Protein AF-A0A086JLK1-F1 (afdb_monomer)

Structure (mmCIF, N/CA/C/O backbone):
data_AF-A0A086JLK1-F1
#
_entry.id   AF-A0A086JLK1-F1
#
loop_
_atom_site.group_PDB
_atom_site.id
_atom_site.type_symbol
_atom_site.label_atom_id
_atom_site.label_alt_id
_atom_site.label_comp_id
_atom_site.label_asym_id
_atom_site.label_entity_id
_atom_site.label_seq_id
_atom_site.pdbx_PDB_ins_code
_atom_site.Cartn_x
_atom_site.Cartn_y
_atom_site.Cartn_z
_atom_site.occupancy
_atom_site.B_iso_or_equiv
_atom_site.auth_seq_id
_atom_site.auth_comp_id
_atom_site.auth_asym_id
_atom_site.auth_atom_id
_atom_site.pdbx_PDB_model_num
ATOM 1 N N . GLU A 1 1 ? -26.223 -6.829 20.252 1.00 78.25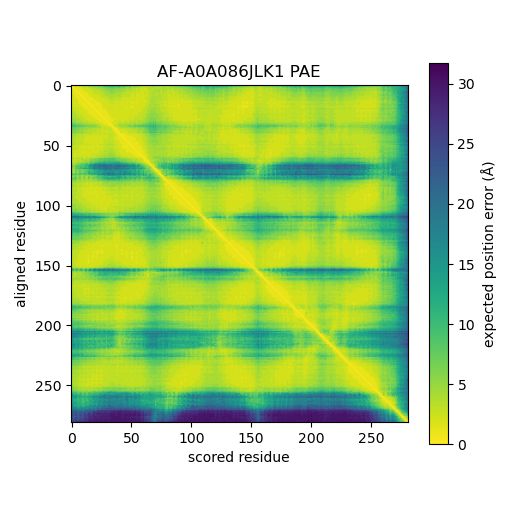 1 GLU A N 1
ATOM 2 C CA . GLU A 1 1 ? -25.672 -6.855 18.875 1.00 78.25 1 GLU A CA 1
ATOM 3 C C . GLU A 1 1 ? -25.638 -5.485 18.191 1.00 78.25 1 GLU A C 1
ATOM 5 O O . GLU A 1 1 ? -24.569 -5.103 17.728 1.00 78.25 1 GLU A O 1
ATOM 10 N N . GLY A 1 2 ? -26.719 -4.690 18.209 1.00 85.06 2 GLY A N 1
ATOM 11 C CA . GLY A 1 2 ? -26.774 -3.378 17.528 1.00 85.06 2 GLY A CA 1
ATOM 12 C C . GLY A 1 2 ? -25.650 -2.374 17.858 1.00 85.06 2 GLY A C 1
ATOM 13 O O . GLY A 1 2 ? -25.166 -1.662 16.986 1.00 85.06 2 GLY A O 1
ATOM 14 N N . ARG A 1 3 ? -25.141 -2.346 19.101 1.00 83.69 3 ARG A N 1
ATOM 15 C CA . ARG A 1 3 ? -23.987 -1.488 19.458 1.00 83.69 3 ARG A CA 1
ATOM 16 C C . ARG A 1 3 ? -22.687 -1.920 18.764 1.00 83.69 3 ARG A C 1
ATOM 18 O O . ARG A 1 3 ? -21.857 -1.078 18.433 1.00 83.69 3 ARG A O 1
ATOM 25 N N . CYS A 1 4 ? -22.506 -3.224 18.549 1.00 85.31 4 CYS A N 1
ATOM 26 C CA . CYS A 1 4 ? -21.340 -3.765 17.852 1.00 85.31 4 CYS A CA 1
ATOM 27 C C . CYS A 1 4 ? -21.438 -3.527 16.344 1.00 85.31 4 CYS A C 1
ATOM 29 O O . CYS A 1 4 ? -20.437 -3.154 15.732 1.00 85.31 4 CYS A O 1
ATOM 31 N N . SER A 1 5 ? -22.628 -3.687 15.752 1.00 88.25 5 SER A N 1
ATOM 32 C CA . SER A 1 5 ? -22.827 -3.403 14.327 1.00 88.25 5 SER A CA 1
ATOM 33 C C . SER A 1 5 ? -22.572 -1.928 14.018 1.00 88.25 5 SER A C 1
ATOM 35 O O . SER A 1 5 ? -21.803 -1.638 13.105 1.00 88.25 5 SER A O 1
ATOM 37 N N . LEU A 1 6 ? -23.085 -1.001 14.838 1.00 88.12 6 LEU A N 1
ATOM 38 C CA . LEU A 1 6 ? -22.832 0.433 14.663 1.00 88.12 6 LEU A CA 1
ATOM 39 C C . LEU A 1 6 ? -21.339 0.781 14.790 1.00 88.12 6 LEU A C 1
ATOM 41 O O . LEU A 1 6 ? -20.794 1.493 13.949 1.00 88.12 6 LEU A O 1
ATOM 45 N N . ALA A 1 7 ? -20.650 0.242 15.802 1.00 86.00 7 ALA A N 1
ATOM 46 C CA . ALA A 1 7 ? -19.212 0.465 15.972 1.00 86.00 7 ALA A CA 1
ATOM 47 C C . ALA A 1 7 ? -18.392 -0.087 14.791 1.00 86.00 7 ALA A C 1
ATOM 49 O O . ALA A 1 7 ? -17.413 0.526 14.369 1.00 86.00 7 ALA A O 1
ATOM 50 N N . THR A 1 8 ? -18.803 -1.229 14.241 1.00 89.25 8 THR A N 1
ATOM 51 C CA . THR A 1 8 ? -18.124 -1.865 13.106 1.00 89.25 8 THR A CA 1
ATOM 52 C C . THR A 1 8 ? -18.375 -1.107 11.804 1.00 89.25 8 THR A C 1
ATOM 54 O O . THR A 1 8 ? -17.434 -0.898 11.041 1.00 89.25 8 THR A O 1
ATOM 57 N N . ALA A 1 9 ? -19.599 -0.619 11.584 1.00 89.75 9 ALA A N 1
ATOM 58 C CA . ALA A 1 9 ? -19.934 0.243 10.454 1.00 89.75 9 ALA A CA 1
ATOM 59 C C . ALA A 1 9 ? -19.119 1.547 10.476 1.00 89.75 9 ALA A C 1
ATOM 61 O O . ALA A 1 9 ? -18.565 1.943 9.453 1.00 89.75 9 ALA A O 1
ATOM 62 N N . LEU A 1 10 ? -18.951 2.165 11.652 1.00 88.38 10 LEU A N 1
ATOM 63 C CA . LEU A 1 10 ? -18.101 3.349 11.814 1.00 88.38 10 LEU A CA 1
ATOM 64 C C . LEU A 1 10 ? -16.625 3.048 11.487 1.00 88.38 10 LEU 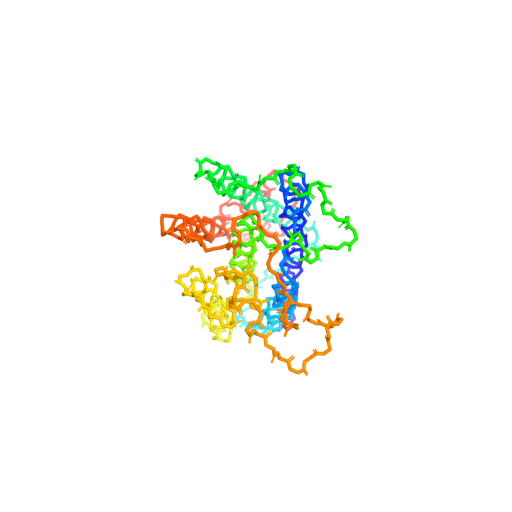A C 1
ATOM 66 O O . LEU A 1 10 ? -15.958 3.852 10.840 1.00 88.38 10 LEU A O 1
ATOM 70 N N . SER A 1 11 ? -16.099 1.892 11.907 1.00 88.88 11 SER A N 1
ATOM 71 C CA . SER A 1 11 ? -14.740 1.460 11.544 1.00 88.88 11 SER A CA 1
ATOM 72 C C . SER A 1 11 ? -14.579 1.223 10.039 1.00 88.88 11 SER A C 1
ATOM 74 O O . SER A 1 11 ? -13.562 1.623 9.475 1.00 88.88 11 SER A O 1
ATOM 76 N N . ALA A 1 12 ? -15.563 0.601 9.384 1.00 91.31 12 ALA A N 1
ATOM 77 C CA . ALA A 1 12 ? -15.553 0.394 7.936 1.00 91.31 12 ALA A CA 1
ATOM 78 C C . ALA A 1 12 ? -15.618 1.730 7.176 1.00 91.31 12 ALA A C 1
ATOM 80 O O . ALA A 1 12 ? -14.874 1.932 6.221 1.00 91.31 12 ALA A O 1
ATOM 81 N N . TYR A 1 13 ? -16.425 2.682 7.653 1.00 91.69 13 TYR A N 1
ATOM 82 C CA . TYR A 1 13 ? -16.458 4.042 7.116 1.00 91.69 13 TYR A CA 1
ATOM 83 C C . TYR A 1 13 ? -15.092 4.739 7.212 1.00 91.69 13 TYR A C 1
ATOM 85 O O . TYR A 1 13 ? -14.610 5.283 6.222 1.00 91.69 13 TYR A O 1
ATOM 93 N N . LYS A 1 14 ? -14.414 4.673 8.367 1.00 91.81 14 LYS A N 1
ATOM 94 C CA . LYS A 1 14 ? -13.056 5.234 8.518 1.00 91.81 14 LYS A CA 1
ATOM 95 C C . LYS A 1 14 ? -12.061 4.613 7.540 1.00 91.81 14 LYS A C 1
ATOM 97 O O . LYS A 1 14 ? -11.259 5.335 6.954 1.00 91.81 14 LYS A O 1
ATOM 102 N N . PHE A 1 15 ? -12.127 3.294 7.356 1.00 94.00 15 PHE A N 1
ATOM 103 C CA . PHE A 1 15 ? -11.302 2.592 6.378 1.00 94.00 15 PHE A CA 1
ATOM 104 C C . PHE A 1 15 ? -11.559 3.099 4.953 1.00 94.00 15 PHE A C 1
ATOM 106 O O . PHE A 1 15 ? -10.599 3.405 4.255 1.00 94.00 15 PHE A O 1
ATOM 113 N N . LEU A 1 16 ? -12.823 3.275 4.554 1.00 94.31 16 LEU A N 1
ATOM 114 C CA . LEU A 1 16 ? -13.192 3.817 3.241 1.00 94.31 16 LEU A CA 1
ATOM 115 C C . LEU A 1 16 ? -12.666 5.242 3.016 1.00 94.31 16 LEU A C 1
ATOM 117 O O . LEU A 1 16 ? -12.154 5.548 1.940 1.00 94.31 16 LEU A O 1
ATOM 121 N N . VAL A 1 17 ? -12.749 6.102 4.035 1.00 94.19 17 VAL A N 1
ATOM 122 C CA . VAL A 1 17 ? -12.218 7.472 3.962 1.00 94.19 17 VAL A CA 1
ATOM 123 C C . VAL A 1 17 ? -10.699 7.457 3.797 1.00 94.19 17 VAL A C 1
ATOM 125 O O . VAL A 1 17 ? -10.180 8.101 2.886 1.00 94.19 17 VAL A O 1
ATOM 128 N N . VAL A 1 18 ? -9.981 6.697 4.633 1.00 94.62 18 VAL A N 1
ATOM 129 C CA . VAL A 1 18 ? -8.518 6.589 4.518 1.00 94.62 18 VAL A CA 1
ATOM 130 C C . VAL A 1 18 ? -8.120 5.975 3.179 1.00 94.62 18 VAL A C 1
ATOM 132 O O . VAL A 1 18 ? -7.191 6.474 2.557 1.00 94.62 18 VAL A O 1
ATOM 135 N N . TYR A 1 19 ? -8.854 4.972 2.689 1.00 95.88 19 TYR A N 1
ATOM 136 C CA . TYR A 1 19 ? -8.627 4.371 1.375 1.00 95.88 19 TYR A CA 1
ATOM 137 C C . TYR A 1 19 ? -8.636 5.415 0.257 1.00 95.88 19 TYR A C 1
ATOM 139 O O . TYR A 1 19 ? -7.659 5.540 -0.482 1.00 95.88 19 TYR A O 1
ATOM 147 N N . GLY A 1 20 ? -9.710 6.204 0.164 1.00 95.56 20 GLY A N 1
ATOM 148 C CA . GLY A 1 20 ? -9.852 7.213 -0.885 1.00 95.56 20 GLY A CA 1
ATOM 149 C C . GLY A 1 20 ? -8.800 8.321 -0.795 1.00 95.56 20 GLY A C 1
ATOM 150 O O . GLY A 1 20 ? -8.198 8.691 -1.807 1.00 95.56 20 GLY A O 1
ATOM 151 N N . VAL A 1 21 ? -8.540 8.835 0.411 1.00 96.25 21 VAL A N 1
ATOM 152 C CA . VAL A 1 21 ? -7.590 9.943 0.602 1.00 96.25 21 VAL A CA 1
ATOM 153 C C . VAL A 1 21 ? -6.147 9.484 0.397 1.00 96.25 21 VAL A C 1
ATOM 155 O O . VAL A 1 21 ? -5.389 10.156 -0.301 1.00 96.25 21 VAL A O 1
ATOM 158 N N . LEU A 1 22 ? -5.767 8.318 0.923 1.00 95.62 22 LEU A N 1
ATOM 159 C CA . LEU A 1 22 ? -4.413 7.789 0.769 1.00 95.62 22 LEU A CA 1
ATOM 160 C C . LEU A 1 22 ? -4.094 7.469 -0.696 1.00 95.62 22 LEU A C 1
ATOM 162 O O . LEU A 1 22 ? -3.019 7.812 -1.190 1.00 95.62 22 LEU A O 1
ATOM 166 N N . LEU A 1 23 ? -5.051 6.875 -1.417 1.00 95.25 23 LEU A N 1
ATOM 167 C CA . LEU A 1 23 ? -4.922 6.640 -2.853 1.00 95.25 23 LEU A CA 1
ATOM 168 C C . LEU A 1 23 ? -4.759 7.956 -3.627 1.00 95.25 23 LEU A C 1
ATOM 170 O O . LEU A 1 23 ? -3.967 8.028 -4.569 1.00 95.25 23 LEU A O 1
ATOM 174 N N . SER A 1 24 ? -5.479 9.001 -3.210 1.00 95.88 24 SER A N 1
ATOM 175 C CA . SER A 1 24 ? -5.370 10.340 -3.795 1.00 95.88 24 SER A CA 1
ATOM 176 C C . SER A 1 24 ? -3.995 10.958 -3.542 1.00 95.88 24 SER A C 1
ATOM 178 O O . SER A 1 24 ? -3.402 11.484 -4.477 1.00 95.88 24 SER A O 1
ATOM 180 N N . PHE A 1 25 ? -3.429 10.834 -2.335 1.00 94.94 25 PHE A N 1
ATOM 181 C CA . PHE A 1 25 ? -2.067 11.305 -2.051 1.00 94.94 25 PHE A CA 1
ATOM 182 C C . PHE A 1 25 ? -1.026 10.638 -2.944 1.00 94.94 25 PHE A C 1
ATOM 184 O O . PHE A 1 25 ? -0.209 11.326 -3.554 1.00 94.94 25 PHE A O 1
ATOM 191 N N . VAL A 1 26 ? -1.086 9.314 -3.079 1.00 95.44 26 VAL A N 1
ATOM 192 C CA . VAL A 1 26 ? -0.146 8.568 -3.924 1.00 95.44 26 VAL A CA 1
ATOM 193 C C . VAL A 1 26 ? -0.278 8.977 -5.388 1.00 95.44 26 VAL A C 1
ATOM 195 O O . VAL A 1 26 ? 0.729 9.244 -6.043 1.00 95.44 26 VAL A O 1
ATOM 198 N N . LYS A 1 27 ? -1.511 9.095 -5.895 1.00 93.62 27 LYS A N 1
ATOM 199 C CA . LYS A 1 27 ? -1.766 9.582 -7.256 1.00 93.62 27 LYS A CA 1
ATOM 200 C C . LYS A 1 27 ? -1.229 10.993 -7.472 1.00 93.62 27 LYS A C 1
ATOM 202 O O . LYS A 1 27 ? -0.592 11.228 -8.491 1.00 93.62 27 LYS A O 1
ATOM 207 N N . SER A 1 28 ? -1.426 11.906 -6.524 1.00 93.75 28 SER A N 1
ATOM 208 C CA . SER A 1 28 ? -0.904 13.273 -6.615 1.00 93.75 28 SER A CA 1
ATOM 209 C C . SER A 1 28 ? 0.624 13.307 -6.640 1.00 93.75 28 SER A C 1
ATOM 211 O O . SER A 1 28 ? 1.199 14.029 -7.451 1.00 93.75 28 SER A O 1
ATOM 213 N N . VAL A 1 29 ? 1.295 12.496 -5.811 1.00 92.62 29 VAL A N 1
ATOM 214 C CA . VAL A 1 29 ? 2.765 12.391 -5.811 1.00 92.62 29 VAL A CA 1
ATOM 215 C C . VAL A 1 29 ? 3.275 11.882 -7.162 1.00 92.62 29 VAL A C 1
ATOM 217 O O . VAL A 1 29 ? 4.177 12.486 -7.742 1.00 92.62 29 VAL A O 1
ATOM 220 N N . LEU A 1 30 ? 2.675 10.817 -7.699 1.00 91.88 30 LEU A N 1
ATOM 221 C CA . LEU A 1 30 ? 3.066 10.253 -8.995 1.00 91.88 30 LEU A CA 1
ATOM 222 C C . LEU A 1 30 ? 2.753 11.190 -10.172 1.00 91.88 30 LEU A C 1
ATOM 224 O O . LEU A 1 30 ? 3.536 11.271 -11.118 1.00 91.88 30 LEU A O 1
ATOM 228 N N . LEU A 1 31 ? 1.642 11.926 -10.102 1.00 90.81 31 LEU A N 1
ATOM 229 C CA . LEU A 1 31 ? 1.249 12.877 -11.135 1.00 90.81 31 LEU A CA 1
ATOM 230 C C . LEU A 1 31 ? 2.203 14.074 -11.190 1.00 90.81 31 LEU A C 1
ATOM 232 O O . LEU A 1 31 ? 2.697 14.404 -12.263 1.00 90.81 31 LEU A O 1
ATOM 236 N N . ILE A 1 32 ? 2.470 14.699 -10.040 1.00 89.88 32 ILE A N 1
ATOM 237 C CA . ILE A 1 32 ? 3.249 15.942 -9.956 1.00 89.88 32 ILE A CA 1
ATOM 238 C C . ILE A 1 32 ? 4.744 15.662 -10.088 1.00 89.88 32 ILE A C 1
ATOM 240 O O . ILE A 1 32 ? 5.433 16.330 -10.853 1.00 89.88 32 ILE A O 1
ATOM 244 N N . PHE A 1 33 ? 5.262 14.684 -9.343 1.00 87.62 33 PHE A N 1
ATOM 245 C CA . PHE A 1 33 ? 6.701 14.439 -9.289 1.00 87.62 33 PHE A CA 1
ATOM 246 C C . PHE A 1 33 ? 7.158 13.298 -10.198 1.00 87.62 33 PHE A C 1
ATOM 248 O O . PHE A 1 33 ? 8.283 13.327 -10.686 1.00 87.62 33 PHE A O 1
ATOM 255 N N . GLY A 1 34 ? 6.301 12.308 -10.452 1.00 83.44 34 GLY A N 1
ATOM 256 C CA . GLY A 1 34 ? 6.605 11.163 -11.315 1.00 83.44 34 GLY A CA 1
ATOM 257 C C . GLY A 1 34 ? 6.332 11.395 -12.805 1.00 83.44 34 GLY A C 1
ATOM 258 O O . GLY A 1 34 ? 6.202 10.417 -13.539 1.00 83.44 34 GLY A O 1
ATOM 259 N N . GLY A 1 35 ? 6.170 12.644 -13.259 1.00 85.50 35 GLY A N 1
ATOM 260 C CA . GLY A 1 35 ? 5.918 12.966 -14.672 1.00 85.50 35 GLY A CA 1
ATOM 261 C C . GLY A 1 35 ? 4.593 12.413 -15.216 1.00 85.50 35 GLY A C 1
ATOM 262 O O . GLY A 1 35 ? 4.474 12.114 -16.403 1.00 85.50 35 GLY A O 1
ATOM 263 N N . GLY A 1 36 ? 3.590 12.217 -14.354 1.00 86.62 36 GLY A N 1
ATOM 264 C CA . GLY A 1 36 ? 2.343 11.545 -14.727 1.00 86.62 36 GLY A CA 1
ATOM 265 C C . GLY A 1 36 ? 2.417 10.018 -14.703 1.00 86.62 36 GLY A C 1
ATOM 266 O O . GLY A 1 36 ? 1.580 9.369 -15.334 1.00 86.62 36 GLY A O 1
ATOM 267 N N . SER A 1 37 ? 3.390 9.444 -13.989 1.00 90.12 37 SER A N 1
ATOM 268 C CA . SER A 1 37 ? 3.427 8.008 -13.696 1.00 90.12 37 SER A CA 1
ATOM 269 C C . SER A 1 37 ? 2.110 7.544 -13.065 1.00 90.12 37 SER A C 1
ATOM 271 O O . SER A 1 37 ? 1.473 8.271 -12.304 1.00 90.12 37 SER A O 1
ATOM 273 N N . CYS A 1 38 ? 1.695 6.319 -13.362 1.00 91.12 38 CYS A N 1
ATOM 274 C CA . CYS A 1 38 ? 0.452 5.735 -12.854 1.00 91.12 38 CYS A CA 1
ATOM 275 C C . CYS A 1 38 ? 0.712 4.323 -12.336 1.00 91.12 38 CYS A C 1
ATOM 277 O O . CYS A 1 38 ? 1.590 3.640 -12.834 1.00 91.12 38 CYS A O 1
ATOM 279 N N . MET A 1 39 ? -0.047 3.839 -11.354 1.00 92.62 39 MET A N 1
ATOM 280 C CA . MET A 1 39 ? 0.104 2.442 -10.927 1.00 92.62 39 MET A CA 1
ATOM 281 C C . MET A 1 39 ? -0.443 1.491 -12.001 1.00 92.62 39 MET A C 1
ATOM 283 O O . MET A 1 39 ? -1.245 1.885 -12.851 1.00 92.62 39 MET A O 1
ATOM 287 N N . SER A 1 40 ? -0.005 0.234 -11.985 1.00 91.06 40 SER A N 1
ATOM 288 C CA . SER A 1 40 ? -0.452 -0.738 -12.981 1.00 91.06 40 SER A CA 1
ATOM 289 C C . SER A 1 40 ? -1.923 -1.120 -12.793 1.00 91.06 40 SER A C 1
ATOM 291 O O . SER A 1 40 ? -2.477 -1.092 -11.691 1.00 91.06 40 SER A O 1
ATOM 293 N N . GLN A 1 41 ? -2.568 -1.518 -13.890 1.00 89.94 41 GLN A N 1
ATOM 294 C CA . GLN A 1 41 ? -3.982 -1.897 -13.891 1.00 89.94 41 GLN A CA 1
ATOM 295 C C . GLN A 1 41 ? -4.287 -3.060 -12.937 1.00 89.94 41 GLN A C 1
ATOM 297 O O . GLN A 1 41 ? -5.289 -3.035 -12.225 1.00 89.94 41 GLN A O 1
ATOM 302 N N . ALA A 1 42 ? -3.419 -4.075 -12.921 1.00 89.88 42 ALA A N 1
ATOM 303 C CA . ALA A 1 42 ? -3.596 -5.256 -12.086 1.00 89.88 42 ALA A CA 1
ATOM 304 C C . ALA A 1 42 ? -3.536 -4.908 -10.589 1.00 89.88 42 ALA A C 1
ATOM 306 O O . ALA A 1 42 ? -4.276 -5.489 -9.797 1.00 89.88 42 ALA A O 1
ATOM 307 N N . ILE A 1 43 ? -2.727 -3.913 -10.212 1.00 93.12 43 ILE A N 1
ATOM 308 C CA . ILE A 1 43 ? -2.658 -3.422 -8.835 1.00 93.12 43 ILE A CA 1
ATOM 309 C C . ILE A 1 43 ? -3.937 -2.676 -8.461 1.00 93.12 43 ILE A C 1
ATOM 311 O O . ILE A 1 43 ? -4.476 -2.947 -7.394 1.00 93.12 43 ILE A O 1
ATOM 315 N N . TYR A 1 44 ? -4.458 -1.791 -9.321 1.00 92.81 44 TYR A N 1
ATOM 316 C CA . TYR A 1 44 ? -5.743 -1.126 -9.054 1.00 92.81 44 TYR A CA 1
ATOM 317 C C . TYR A 1 44 ? -6.870 -2.143 -8.852 1.00 92.81 44 TYR A C 1
ATOM 319 O O . TYR A 1 44 ? -7.612 -2.060 -7.877 1.00 92.81 44 TYR A O 1
ATOM 327 N N . PHE A 1 45 ? -6.938 -3.157 -9.717 1.00 92.44 45 PHE A N 1
ATOM 328 C CA . PHE A 1 45 ? -7.915 -4.231 -9.576 1.00 92.44 45 PHE A CA 1
ATOM 329 C C . PHE A 1 45 ? -7.746 -5.000 -8.257 1.00 92.44 45 PHE A C 1
ATOM 331 O O . PHE A 1 45 ? -8.720 -5.234 -7.544 1.00 92.44 45 PHE A O 1
ATOM 338 N N . LEU A 1 46 ? -6.510 -5.364 -7.898 1.00 93.75 46 LEU A N 1
ATOM 339 C CA . LEU A 1 46 ? -6.221 -6.056 -6.642 1.00 93.75 46 LEU A CA 1
ATOM 340 C C . LEU A 1 46 ? -6.576 -5.195 -5.420 1.00 93.75 46 LEU A C 1
ATOM 342 O O . LEU A 1 46 ? -7.118 -5.714 -4.445 1.00 93.75 46 LEU A O 1
ATOM 346 N N . MET A 1 47 ? -6.310 -3.890 -5.472 1.00 95.00 47 MET A N 1
ATOM 347 C CA . MET A 1 47 ? -6.695 -2.951 -4.423 1.00 95.00 47 MET A CA 1
ATOM 348 C C . MET A 1 47 ? -8.207 -2.904 -4.237 1.00 95.00 47 MET A C 1
ATOM 350 O O . MET A 1 47 ? -8.681 -3.116 -3.124 1.00 95.00 47 MET A O 1
ATOM 354 N N . ASP A 1 48 ? -8.969 -2.684 -5.305 1.00 95.00 48 ASP A N 1
ATOM 355 C CA . ASP A 1 48 ? -10.422 -2.546 -5.203 1.00 95.00 48 ASP A CA 1
ATOM 356 C C . ASP A 1 48 ? -11.089 -3.873 -4.795 1.00 95.00 48 ASP A C 1
ATOM 358 O O . ASP A 1 48 ? -11.977 -3.910 -3.941 1.00 95.00 48 ASP A O 1
ATOM 362 N N . VAL A 1 49 ? -10.645 -5.002 -5.352 1.00 95.81 49 VAL A N 1
ATOM 363 C CA . VAL A 1 49 ? -11.289 -6.300 -5.105 1.00 95.81 49 VAL A CA 1
ATOM 364 C C . VAL A 1 49 ? -10.804 -6.950 -3.811 1.00 95.81 49 VAL A C 1
ATOM 366 O O . VAL A 1 49 ? -11.616 -7.342 -2.971 1.00 95.81 49 VAL A O 1
ATOM 369 N N . ALA A 1 50 ? -9.493 -7.090 -3.621 1.00 94.81 50 ALA A N 1
ATOM 370 C CA . ALA A 1 50 ? -8.963 -7.841 -2.486 1.00 94.81 50 ALA A CA 1
ATOM 371 C C . ALA A 1 50 ? -8.843 -6.983 -1.222 1.00 94.81 50 ALA A C 1
ATOM 373 O O . ALA A 1 50 ? -9.205 -7.442 -0.138 1.00 94.81 50 ALA A O 1
ATOM 374 N N . ILE A 1 51 ? -8.364 -5.741 -1.346 1.00 95.81 51 ILE A N 1
ATOM 375 C CA . ILE A 1 51 ? -8.144 -4.872 -0.184 1.00 95.81 51 ILE A CA 1
ATOM 376 C C . ILE A 1 51 ? -9.453 -4.190 0.208 1.00 95.81 51 ILE A C 1
ATOM 378 O O . ILE A 1 51 ? -9.945 -4.407 1.311 1.00 95.81 51 ILE A O 1
ATOM 382 N N . LEU A 1 52 ? -10.050 -3.404 -0.686 1.00 95.56 52 LEU A N 1
ATOM 383 C CA . LEU A 1 52 ? -11.250 -2.630 -0.392 1.00 95.56 52 LEU A CA 1
ATOM 384 C C . LEU A 1 52 ? -12.453 -3.542 -0.128 1.00 95.56 52 LEU A C 1
ATOM 386 O O . LEU A 1 52 ? -12.968 -3.543 0.990 1.00 95.56 52 LEU A O 1
ATOM 390 N N . LEU A 1 53 ? -12.895 -4.342 -1.104 1.00 95.19 53 LEU A N 1
ATOM 391 C CA . LEU A 1 53 ? -14.070 -5.203 -0.918 1.00 95.19 53 LEU A CA 1
ATOM 392 C C . LEU A 1 53 ? -13.781 -6.378 0.027 1.00 95.19 53 LEU A C 1
ATOM 394 O O . LEU A 1 53 ? -14.566 -6.650 0.942 1.00 95.19 53 LEU A O 1
ATOM 398 N N . GLY A 1 54 ? -12.647 -7.056 -0.168 1.00 95.31 54 GLY A N 1
ATOM 399 C CA . GLY A 1 54 ? -12.265 -8.232 0.609 1.00 95.31 54 GLY A CA 1
ATOM 400 C C . GLY A 1 54 ? -12.103 -7.939 2.101 1.00 95.31 54 GLY A C 1
ATOM 401 O O . GLY A 1 54 ? -12.770 -8.576 2.922 1.00 95.31 54 GLY A O 1
ATOM 402 N N . LEU A 1 55 ? -11.286 -6.947 2.475 1.00 94.88 55 LEU A N 1
ATOM 403 C CA . LEU A 1 55 ? -11.108 -6.610 3.891 1.00 94.88 55 LEU A CA 1
ATOM 404 C C . LEU A 1 55 ? -12.366 -5.977 4.484 1.00 94.88 55 LEU A C 1
ATOM 406 O O . LEU A 1 55 ? -12.717 -6.347 5.602 1.00 94.88 55 LEU A O 1
ATOM 410 N N . SER A 1 56 ? -13.109 -5.130 3.756 1.00 94.12 56 SER A N 1
ATOM 411 C CA . SER A 1 56 ? -14.376 -4.582 4.277 1.00 94.12 56 SER A CA 1
ATOM 412 C C . SER A 1 56 ? -15.362 -5.683 4.665 1.00 94.12 56 SER A C 1
ATOM 414 O O . SER A 1 56 ? -15.944 -5.635 5.751 1.00 94.12 56 SER A O 1
ATOM 416 N N . LYS A 1 57 ? -15.505 -6.726 3.833 1.00 93.94 57 LYS A N 1
ATOM 417 C CA . LYS A 1 57 ? -16.364 -7.882 4.139 1.00 93.94 57 LYS A CA 1
ATOM 418 C C . LYS A 1 57 ? -15.946 -8.552 5.445 1.00 93.94 57 LYS A C 1
ATOM 420 O O . LYS A 1 57 ? -16.783 -8.878 6.284 1.00 93.94 57 LYS A O 1
ATOM 425 N N . VAL A 1 58 ? -14.647 -8.755 5.626 1.00 94.19 58 VAL A N 1
ATOM 426 C CA . VAL A 1 58 ? -14.108 -9.474 6.780 1.00 94.19 58 VAL A CA 1
ATOM 427 C C . VAL A 1 58 ? -14.100 -8.613 8.052 1.00 94.19 58 VAL A C 1
ATOM 429 O O . VAL A 1 58 ? -14.275 -9.139 9.154 1.00 94.19 58 VAL A O 1
ATOM 432 N N . MET A 1 59 ? -13.980 -7.289 7.922 1.00 91.69 59 MET A N 1
ATOM 433 C CA . MET A 1 59 ? -14.113 -6.333 9.026 1.00 91.69 59 MET A CA 1
ATOM 434 C C . MET A 1 59 ? -15.505 -6.384 9.668 1.00 91.69 59 MET A C 1
ATOM 436 O O . MET A 1 59 ? -15.612 -6.276 10.892 1.00 91.69 59 MET A O 1
ATOM 440 N N . VAL A 1 60 ? -16.558 -6.594 8.868 1.00 90.62 60 VAL A N 1
ATOM 441 C CA . VAL A 1 60 ? -17.950 -6.674 9.347 1.00 90.62 60 VAL A CA 1
ATOM 442 C C . VAL A 1 60 ? -18.222 -7.945 10.163 1.00 90.62 60 VAL A C 1
ATOM 444 O O . VAL A 1 60 ? -19.086 -7.934 11.035 1.00 90.62 60 VAL A O 1
ATOM 447 N N . LEU A 1 61 ? -17.421 -9.006 9.999 1.00 89.31 61 LEU A N 1
ATOM 448 C CA . LEU A 1 61 ? -17.528 -10.270 10.757 1.00 89.31 61 LEU A CA 1
ATOM 449 C C . LEU A 1 61 ? -17.018 -10.177 12.213 1.00 89.31 61 LEU A C 1
ATOM 451 O O . LEU A 1 61 ? -16.715 -11.178 12.867 1.00 89.31 61 LEU A O 1
ATOM 455 N N . ALA A 1 62 ? -16.897 -8.960 12.729 1.00 87.00 62 ALA A N 1
ATOM 456 C CA . ALA A 1 62 ? -16.551 -8.663 14.102 1.00 87.00 62 ALA A CA 1
ATOM 457 C C . ALA A 1 62 ? -17.571 -9.225 15.106 1.00 87.00 62 ALA A C 1
ATOM 459 O O . ALA A 1 62 ? -18.768 -8.964 15.008 1.00 87.00 62 ALA A O 1
ATOM 460 N N . ARG A 1 63 ? -17.086 -9.926 16.140 1.00 86.06 63 ARG A N 1
ATOM 461 C CA . ARG A 1 63 ? -17.948 -10.429 17.219 1.00 86.06 63 ARG A CA 1
ATOM 462 C C . ARG A 1 63 ? -18.244 -9.346 18.268 1.00 86.06 63 ARG A C 1
ATOM 464 O O . ARG A 1 63 ? -17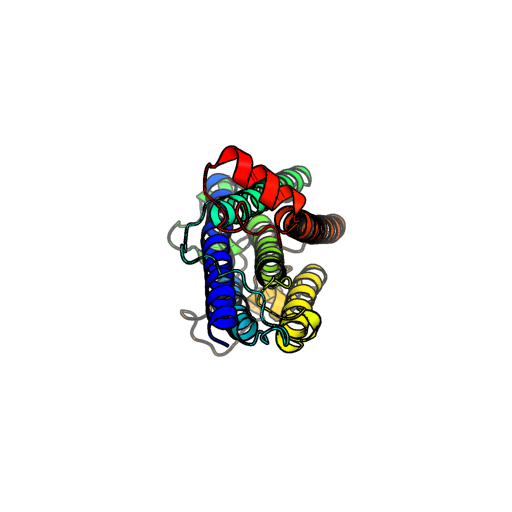.335 -8.581 18.620 1.00 86.06 63 ARG A O 1
ATOM 471 N N . PRO A 1 64 ? -19.478 -9.291 18.803 1.00 86.50 64 PRO A N 1
ATOM 472 C CA . PRO A 1 64 ? -19.810 -8.418 19.921 1.00 86.50 64 PRO A CA 1
ATOM 473 C C . PRO A 1 64 ? -19.102 -8.876 21.195 1.00 86.50 64 PRO A C 1
ATOM 475 O O . PRO A 1 64 ? -18.797 -10.055 21.370 1.00 86.50 64 PRO A O 1
ATOM 478 N N . LYS A 1 65 ? -18.855 -7.932 22.101 1.00 83.88 65 LYS A N 1
ATOM 479 C CA . LYS A 1 65 ? -18.347 -8.251 23.435 1.00 83.88 65 LYS A CA 1
ATOM 480 C C . LYS A 1 65 ? -19.450 -8.888 24.289 1.00 83.88 65 LYS A C 1
ATOM 482 O O . LYS A 1 65 ? -20.590 -8.437 24.242 1.00 83.88 65 LYS A O 1
ATOM 487 N N . GLU A 1 66 ? -19.088 -9.893 25.087 1.00 81.38 66 GLU A N 1
ATOM 488 C CA . GLU A 1 66 ? -20.022 -10.643 25.948 1.00 81.38 66 GLU A CA 1
ATOM 489 C C . GLU A 1 66 ? -20.608 -9.780 27.081 1.00 81.38 66 GLU A C 1
ATOM 491 O O . GLU A 1 66 ? -21.742 -9.991 27.495 1.00 81.38 66 GLU A O 1
ATOM 496 N N . SER A 1 67 ? -19.880 -8.751 27.538 1.00 78.12 67 SER A N 1
ATOM 497 C CA . SER A 1 67 ? -20.373 -7.790 28.528 1.00 78.12 67 SER A CA 1
ATOM 498 C C . SER A 1 67 ? -20.849 -6.480 27.899 1.00 78.12 67 SER A C 1
ATOM 500 O O . SER A 1 67 ? -20.127 -5.810 27.152 1.00 78.12 67 SER A O 1
ATOM 502 N N . LEU A 1 68 ? -22.071 -6.086 28.256 1.00 72.56 68 LEU A N 1
ATOM 503 C CA . LEU A 1 68 ? -22.661 -4.802 27.896 1.00 72.56 68 LEU A CA 1
ATOM 504 C C . LEU A 1 68 ? -22.107 -3.711 28.816 1.00 72.56 68 LEU A C 1
ATOM 506 O O . LEU A 1 68 ? -22.228 -3.783 30.034 1.00 72.56 68 LEU A O 1
ATOM 510 N N . ARG A 1 69 ? -21.502 -2.674 28.232 1.00 72.56 69 ARG A N 1
ATOM 511 C CA . ARG A 1 69 ? -21.170 -1.444 28.961 1.00 72.56 69 ARG A CA 1
ATOM 512 C C . ARG A 1 69 ? -22.311 -0.447 28.843 1.00 72.56 69 ARG A C 1
ATOM 514 O O . ARG A 1 69 ? -22.891 -0.331 27.769 1.00 72.56 69 ARG A O 1
ATOM 521 N N . ILE A 1 70 ? -22.564 0.307 29.914 1.00 69.88 70 ILE A N 1
ATOM 522 C CA . ILE A 1 70 ? -23.649 1.300 30.013 1.00 69.88 70 ILE A CA 1
ATOM 523 C C . ILE A 1 70 ? -23.550 2.343 28.886 1.00 69.88 70 ILE A C 1
ATOM 525 O O . ILE A 1 70 ? -24.534 2.608 28.199 1.00 69.88 70 ILE A O 1
ATOM 529 N N . ARG A 1 71 ? -22.333 2.817 28.594 1.00 67.81 71 ARG A N 1
ATOM 530 C CA . ARG A 1 71 ? -22.044 3.849 27.586 1.00 67.81 71 ARG A CA 1
ATOM 531 C C . ARG A 1 71 ? -22.613 3.537 26.195 1.00 67.81 71 ARG A C 1
ATOM 533 O O . ARG A 1 71 ? -22.406 2.446 25.667 1.00 67.81 71 ARG A O 1
ATOM 540 N N . SER A 1 72 ? -23.260 4.520 25.578 1.00 68.50 72 SER A N 1
ATOM 541 C CA . SER A 1 72 ? -23.727 4.464 24.192 1.00 68.50 72 SER A CA 1
ATOM 542 C C . SER A 1 72 ? -22.561 4.606 23.191 1.00 68.50 72 SER A C 1
ATOM 544 O O . SER A 1 72 ? -21.559 5.276 23.474 1.00 68.50 72 SER A O 1
ATOM 546 N N . PRO A 1 73 ? -22.624 3.930 22.030 1.00 69.25 73 PRO A N 1
ATOM 547 C CA . PRO A 1 73 ? -21.690 4.169 20.933 1.00 69.25 73 PRO A CA 1
ATOM 548 C C . PRO A 1 73 ? -21.877 5.574 20.352 1.00 69.25 73 PRO A C 1
ATOM 550 O O . PRO A 1 73 ? -22.963 6.144 20.418 1.00 69.25 73 PRO A O 1
ATOM 553 N N . THR A 1 74 ? -20.816 6.129 19.764 1.00 68.00 74 THR A N 1
ATOM 554 C CA . THR A 1 74 ? -20.877 7.426 19.080 1.00 68.00 74 THR A CA 1
ATOM 555 C C . THR A 1 74 ? -21.905 7.362 17.950 1.00 68.00 74 THR A C 1
ATOM 557 O O . THR A 1 74 ? -21.763 6.550 17.040 1.00 68.00 74 THR A O 1
ATOM 560 N N . SER A 1 75 ? -22.937 8.204 18.026 1.00 66.56 75 SER A N 1
ATOM 561 C CA . SER A 1 75 ? -24.020 8.284 17.038 1.00 66.56 75 SER A CA 1
ATOM 562 C C . SER A 1 75 ? -23.652 9.118 15.807 1.00 66.56 75 SER A C 1
ATOM 564 O O . SER A 1 75 ? -24.246 8.934 14.750 1.00 66.56 75 SER A O 1
ATOM 566 N N . SER A 1 76 ? -22.658 10.007 15.917 1.00 74.81 76 SER A N 1
ATOM 567 C CA . SER A 1 76 ? -22.188 10.836 14.802 1.00 74.81 76 SER A CA 1
ATOM 568 C C . SER A 1 76 ? -21.086 10.149 13.995 1.00 74.81 76 SER A C 1
ATOM 570 O O . SER A 1 76 ? -20.054 9.745 14.540 1.00 74.81 76 SER A O 1
ATOM 572 N N . LEU A 1 77 ? -21.294 10.082 12.677 1.00 74.81 77 LEU A N 1
ATOM 573 C CA . LEU A 1 77 ? -20.328 9.576 11.699 1.00 74.81 77 LEU A CA 1
ATOM 574 C C . LEU A 1 77 ? -19.042 10.425 11.667 1.00 74.81 77 LEU A C 1
ATOM 576 O O . LEU A 1 77 ? -17.946 9.887 11.532 1.00 74.81 77 LEU A O 1
ATOM 580 N N . LEU A 1 78 ? -19.189 11.745 11.831 1.00 77.62 78 LEU A N 1
ATOM 581 C CA . LEU A 1 78 ? -18.128 12.758 11.799 1.00 77.62 78 LEU A CA 1
ATOM 582 C C . LEU A 1 78 ? -17.882 13.341 13.199 1.00 77.62 78 LEU A C 1
ATOM 584 O O . LEU A 1 78 ? -17.750 14.547 13.389 1.00 77.62 78 LEU A O 1
ATOM 588 N N . GLY A 1 79 ? -17.841 12.481 14.217 1.00 78.75 79 GLY A N 1
ATOM 589 C CA . GLY A 1 79 ? -17.490 12.914 15.568 1.00 78.75 79 GLY A CA 1
ATOM 590 C C . GLY A 1 79 ? -16.054 13.470 15.632 1.00 78.75 79 GLY A C 1
ATOM 591 O O . GLY A 1 79 ? -15.180 12.946 14.934 1.00 78.75 79 GLY A O 1
ATOM 592 N N . PRO A 1 80 ? -15.746 14.440 16.513 1.00 77.44 80 PRO A N 1
ATOM 593 C CA . PRO A 1 80 ? -14.405 15.029 16.626 1.00 77.44 80 PRO A CA 1
ATOM 594 C C . PRO A 1 80 ? -13.298 13.984 16.819 1.00 77.44 80 PRO A C 1
ATOM 596 O O . PRO A 1 80 ? -12.245 14.046 16.194 1.00 77.44 80 PRO A O 1
ATOM 599 N N . THR A 1 81 ? -13.567 12.948 17.618 1.00 78.38 81 THR A N 1
ATOM 600 C CA . THR A 1 81 ? -12.635 11.833 17.841 1.00 78.38 81 THR A CA 1
ATOM 601 C C . THR A 1 81 ? -12.370 11.023 16.573 1.00 78.38 81 THR A C 1
ATOM 603 O O . THR A 1 81 ? -11.254 10.551 16.364 1.00 78.38 81 THR A O 1
ATOM 606 N N . THR A 1 82 ? -13.381 10.849 15.716 1.00 81.69 82 THR A N 1
ATOM 607 C CA . THR A 1 82 ? -13.251 10.120 14.451 1.00 81.69 82 THR A CA 1
ATOM 608 C C . THR A 1 82 ? -12.398 10.896 13.459 1.00 81.69 82 THR A C 1
ATOM 610 O O . THR A 1 82 ? -11.438 10.326 12.942 1.00 81.69 82 THR A O 1
ATOM 613 N N . ILE A 1 83 ? -12.676 12.192 13.298 1.00 86.94 83 ILE A N 1
ATOM 614 C CA . ILE A 1 83 ? -11.941 13.099 12.415 1.00 86.94 83 ILE A CA 1
ATOM 615 C C . ILE A 1 83 ? -10.480 13.167 12.849 1.00 86.94 83 ILE A C 1
ATOM 617 O O . ILE A 1 83 ? -9.601 12.856 12.057 1.00 86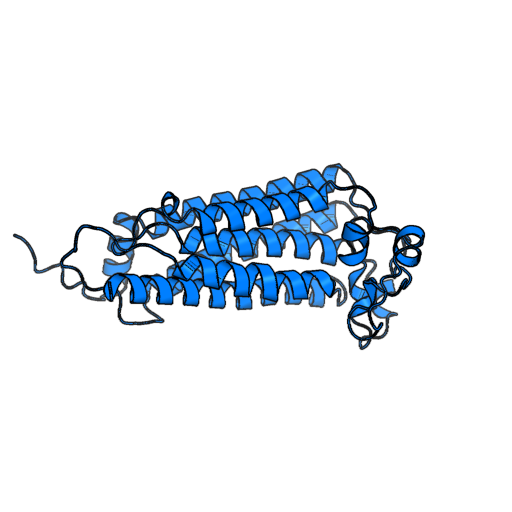.94 83 ILE A O 1
ATOM 621 N N . VAL A 1 84 ? -10.215 13.464 14.126 1.00 85.81 84 VAL A N 1
ATOM 622 C CA . VAL A 1 84 ? -8.842 13.551 14.645 1.00 85.81 84 VAL A CA 1
ATOM 623 C C . VAL A 1 84 ? -8.091 12.233 14.440 1.00 85.81 84 VAL A C 1
ATOM 625 O O . VAL A 1 84 ? -6.952 12.253 13.982 1.00 85.81 84 VAL A O 1
ATOM 628 N N . SER A 1 85 ? -8.726 11.080 14.702 1.00 85.56 85 SER A N 1
ATOM 629 C CA . SER A 1 85 ? -8.068 9.781 14.496 1.00 85.56 85 SER A CA 1
ATOM 630 C C . SER A 1 85 ? -7.696 9.510 13.036 1.00 85.56 85 SER A C 1
ATOM 632 O O . SER A 1 85 ? -6.612 8.999 12.772 1.00 85.56 85 SER A O 1
ATOM 634 N N . VAL A 1 86 ? -8.574 9.873 12.097 1.00 90.38 86 VAL A N 1
ATOM 635 C CA . VAL A 1 86 ? -8.341 9.700 10.658 1.00 90.38 86 VAL A CA 1
ATOM 636 C C . VAL A 1 86 ? -7.281 10.687 10.167 1.00 90.38 86 VAL A C 1
ATOM 638 O O . VAL A 1 86 ? -6.359 10.277 9.473 1.00 90.38 86 VAL A O 1
ATOM 641 N N . CYS A 1 87 ? -7.351 11.955 10.577 1.00 91.94 87 CYS A N 1
ATOM 642 C CA . CYS A 1 87 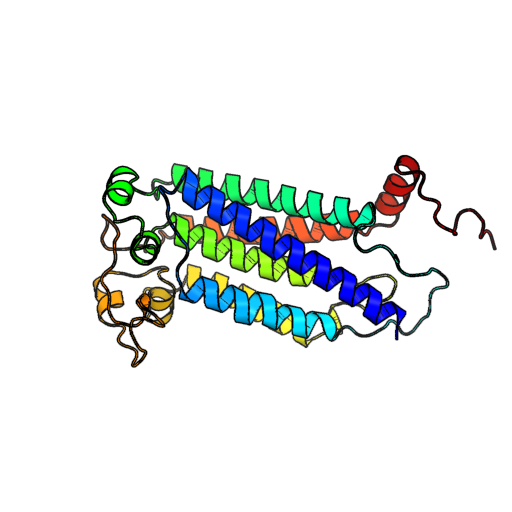? -6.389 12.984 10.182 1.00 91.94 87 CYS A CA 1
ATOM 643 C C . CYS A 1 87 ? -4.968 12.680 10.666 1.00 91.94 87 CYS A C 1
ATOM 645 O O . CYS A 1 87 ? -4.026 12.834 9.897 1.00 91.94 87 CYS A O 1
ATOM 647 N N . ILE A 1 88 ? -4.798 12.228 11.914 1.00 91.00 88 ILE A N 1
ATOM 648 C CA . ILE A 1 88 ? -3.473 11.876 12.447 1.00 91.00 88 ILE A CA 1
ATOM 649 C C . ILE A 1 88 ? -2.876 10.703 11.671 1.00 91.00 88 ILE A C 1
ATOM 651 O O . ILE A 1 88 ? -1.706 10.745 11.305 1.00 91.00 88 ILE A O 1
ATOM 655 N N . MET A 1 89 ? -3.679 9.677 11.394 1.00 92.00 89 MET A N 1
ATOM 656 C CA . MET A 1 89 ? -3.226 8.522 10.628 1.00 92.00 89 MET A CA 1
ATOM 657 C C . MET A 1 89 ? -2.839 8.907 9.191 1.00 92.00 89 MET A C 1
ATOM 659 O O . MET A 1 89 ? -1.750 8.575 8.736 1.00 92.00 89 MET A O 1
ATOM 663 N N . LEU A 1 90 ? -3.678 9.699 8.517 1.00 94.69 90 LEU A N 1
ATOM 664 C CA . LEU A 1 90 ? -3.380 10.226 7.183 1.00 94.69 90 LEU A CA 1
ATOM 665 C C . LEU A 1 90 ? -2.125 11.103 7.161 1.00 94.69 90 LEU A C 1
ATOM 667 O O . LEU A 1 90 ? -1.381 11.058 6.187 1.00 94.69 90 LEU A O 1
ATOM 671 N N . LEU A 1 91 ? -1.878 11.889 8.212 1.00 95.00 91 LEU A N 1
ATOM 672 C CA . LEU A 1 91 ? -0.671 12.703 8.329 1.00 95.00 91 LEU A CA 1
ATOM 673 C C . LEU A 1 91 ? 0.581 11.827 8.445 1.00 95.00 91 LEU A C 1
ATOM 675 O O . LEU A 1 91 ? 1.570 12.097 7.770 1.00 95.00 91 LEU A O 1
ATOM 679 N N . VAL A 1 92 ? 0.538 10.776 9.268 1.00 95.00 92 VAL A N 1
ATOM 680 C CA . VAL A 1 92 ? 1.640 9.809 9.381 1.00 95.00 92 VAL A CA 1
ATOM 681 C C . VAL A 1 92 ? 1.913 9.176 8.018 1.00 95.00 92 VAL A C 1
ATOM 683 O O . VAL A 1 92 ? 3.038 9.256 7.525 1.00 95.00 92 VAL A O 1
ATOM 686 N N . ASP A 1 93 ? 0.883 8.638 7.365 1.00 95.62 93 ASP A N 1
ATOM 687 C CA . ASP A 1 93 ? 1.022 8.032 6.041 1.00 95.62 93 ASP A CA 1
ATOM 688 C C . ASP A 1 93 ? 1.556 9.028 4.999 1.00 95.62 93 ASP A C 1
ATOM 690 O O . ASP A 1 93 ? 2.423 8.678 4.198 1.00 95.62 93 ASP A O 1
ATOM 694 N N . PHE A 1 94 ? 1.101 10.284 5.039 1.00 95.56 94 PHE A N 1
ATOM 695 C CA . PHE A 1 94 ? 1.583 11.354 4.166 1.00 95.56 94 PHE A CA 1
ATOM 696 C C . PHE A 1 94 ? 3.088 11.621 4.347 1.00 95.56 94 PHE A C 1
ATOM 698 O O . PHE A 1 94 ? 3.832 11.723 3.371 1.00 95.56 94 PHE A O 1
ATOM 705 N N . LEU A 1 95 ? 3.574 11.683 5.588 1.00 96.00 95 LEU A N 1
ATOM 706 C CA . LEU A 1 95 ? 5.003 11.864 5.859 1.00 96.00 95 LEU A CA 1
ATOM 707 C C . LEU A 1 95 ? 5.827 10.671 5.354 1.00 96.00 95 LEU A C 1
ATOM 709 O O . LEU A 1 95 ? 6.903 10.857 4.782 1.00 96.00 95 LEU A O 1
ATOM 713 N N . PHE A 1 96 ? 5.310 9.450 5.507 1.00 96.44 96 PHE A N 1
ATOM 714 C CA . PHE A 1 96 ? 5.985 8.246 5.027 1.00 96.44 96 PHE A CA 1
ATOM 715 C C . PHE A 1 96 ? 6.023 8.142 3.499 1.00 96.44 96 PHE A C 1
ATOM 717 O O . PHE A 1 96 ? 7.055 7.725 2.975 1.00 96.44 96 PHE A O 1
ATOM 724 N N . ILE A 1 97 ? 4.976 8.547 2.767 1.00 95.25 97 ILE A N 1
ATOM 725 C CA . ILE A 1 97 ? 5.039 8.571 1.294 1.00 95.25 97 ILE A CA 1
ATOM 726 C C . ILE A 1 97 ? 6.025 9.626 0.790 1.00 95.25 97 ILE A C 1
ATOM 728 O O . ILE A 1 97 ? 6.771 9.354 -0.149 1.00 95.25 97 ILE A O 1
ATOM 732 N N . VAL A 1 98 ? 6.097 10.795 1.436 1.00 94.12 98 VAL A N 1
ATOM 733 C CA . VAL A 1 98 ? 7.096 11.824 1.103 1.00 94.12 98 VAL A CA 1
ATOM 734 C C . VAL A 1 98 ? 8.513 11.302 1.356 1.00 94.12 98 VAL A C 1
ATOM 736 O O . VAL A 1 98 ? 9.381 11.471 0.502 1.00 94.12 98 VAL A O 1
ATOM 739 N N . CYS A 1 99 ? 8.739 10.620 2.484 1.00 94.75 99 CYS A N 1
ATOM 740 C CA . CYS A 1 99 ? 10.020 9.986 2.813 1.00 94.75 99 CYS A CA 1
ATOM 741 C C . CYS A 1 99 ? 10.398 8.881 1.814 1.00 94.75 99 CYS A C 1
ATOM 743 O O . CYS A 1 99 ? 11.515 8.854 1.302 1.00 94.75 99 CYS A O 1
ATOM 745 N N . LEU A 1 100 ? 9.457 7.996 1.480 1.00 95.00 100 LEU A N 1
ATOM 746 C CA . LEU A 1 100 ? 9.670 6.942 0.490 1.00 95.00 100 LEU A CA 1
ATOM 747 C C . LEU A 1 100 ? 10.063 7.538 -0.859 1.00 95.00 100 LEU A C 1
ATOM 749 O O . LEU A 1 100 ? 11.029 7.102 -1.481 1.00 95.00 100 LEU A O 1
ATOM 753 N N . TYR A 1 101 ? 9.334 8.557 -1.302 1.00 92.12 101 TYR A N 1
ATOM 754 C CA . TYR A 1 101 ? 9.573 9.171 -2.596 1.00 92.12 101 TYR A CA 1
ATOM 755 C C . TYR A 1 101 ? 10.895 9.958 -2.640 1.00 92.12 101 TYR A C 1
ATOM 757 O O . TYR A 1 101 ? 11.613 9.908 -3.640 1.00 92.12 101 TYR A O 1
ATOM 765 N N . SER A 1 102 ? 11.271 10.649 -1.558 1.00 92.31 102 SER A N 1
ATOM 766 C CA . SER A 1 102 ? 12.559 11.351 -1.480 1.00 92.31 102 SER A CA 1
ATOM 767 C C . SER A 1 102 ? 13.747 10.385 -1.470 1.00 92.31 102 SER A C 1
ATOM 769 O O . SER A 1 102 ? 14.727 10.622 -2.178 1.00 92.31 102 SER A O 1
ATOM 771 N N . GLN A 1 103 ? 13.646 9.261 -0.754 1.00 93.25 103 GLN A N 1
ATOM 772 C CA . GLN A 1 103 ? 14.672 8.215 -0.754 1.00 93.25 103 GLN A CA 1
ATOM 773 C C . GLN A 1 103 ? 14.790 7.519 -2.113 1.00 93.25 103 GLN A C 1
ATOM 775 O O . GLN A 1 103 ? 15.901 7.271 -2.583 1.00 93.25 103 GLN A O 1
ATOM 780 N N . LEU A 1 104 ? 13.667 7.268 -2.793 1.00 92.44 104 LEU A N 1
ATOM 781 C CA . LEU A 1 104 ? 13.680 6.727 -4.152 1.00 92.44 104 LEU A CA 1
ATOM 782 C C . LEU A 1 104 ? 14.450 7.651 -5.106 1.00 92.44 104 LEU A C 1
ATOM 784 O O . LEU A 1 104 ? 15.282 7.189 -5.884 1.00 92.44 104 LEU A O 1
ATOM 788 N N . ARG A 1 105 ? 14.238 8.969 -5.009 1.00 90.06 105 ARG A N 1
ATOM 789 C CA . ARG A 1 105 ? 14.998 9.934 -5.815 1.00 90.06 105 ARG A CA 1
ATOM 790 C C . ARG A 1 105 ? 16.476 9.984 -5.432 1.00 90.06 105 ARG A C 1
ATOM 792 O O . ARG A 1 105 ? 17.321 10.009 -6.322 1.00 90.06 105 ARG A O 1
ATOM 799 N N . ALA A 1 106 ? 16.800 9.915 -4.141 1.00 90.12 106 ALA A N 1
ATOM 800 C CA . ALA A 1 106 ? 18.185 9.900 -3.665 1.00 90.12 106 ALA A CA 1
ATOM 801 C C . ALA A 1 106 ? 18.983 8.670 -4.142 1.00 90.12 106 ALA A C 1
ATOM 803 O O . ALA A 1 106 ? 20.191 8.760 -4.335 1.00 90.12 106 ALA A O 1
ATOM 804 N N . THR A 1 107 ? 18.322 7.531 -4.372 1.00 88.38 107 THR A N 1
ATOM 805 C CA . THR A 1 107 ? 18.967 6.308 -4.889 1.00 88.38 107 THR A CA 1
ATOM 806 C C . THR A 1 107 ? 19.199 6.316 -6.405 1.00 88.38 107 THR A C 1
ATOM 808 O O . THR A 1 107 ? 19.780 5.371 -6.935 1.00 88.38 107 THR A O 1
ATOM 811 N N . GLY A 1 108 ? 18.760 7.356 -7.126 1.00 84.75 108 GLY A N 1
ATOM 812 C CA . GLY A 1 108 ? 18.921 7.457 -8.584 1.00 84.75 108 GLY A CA 1
ATOM 813 C C . GLY A 1 108 ? 17.965 6.568 -9.394 1.00 84.75 108 GLY A C 1
ATOM 814 O O . GLY A 1 108 ? 18.058 6.504 -10.623 1.00 84.75 108 GLY A O 1
ATOM 815 N N . LEU A 1 109 ? 17.006 5.916 -8.727 1.00 83.38 109 LEU A N 1
ATOM 816 C CA . LEU A 1 109 ? 15.926 5.137 -9.351 1.00 83.38 109 LEU A CA 1
ATOM 817 C C . LEU A 1 109 ? 14.803 6.017 -9.923 1.00 83.38 109 LEU A C 1
ATOM 819 O O . LEU A 1 109 ? 13.789 5.487 -10.366 1.00 83.38 109 LEU A O 1
ATOM 823 N N . GLY A 1 110 ? 15.016 7.335 -9.940 1.00 77.69 110 GLY A N 1
ATOM 824 C CA . GLY A 1 110 ? 14.101 8.329 -10.479 1.00 77.69 110 GLY A CA 1
ATOM 825 C C . GLY A 1 110 ? 13.683 8.075 -11.934 1.00 77.69 110 GLY A C 1
ATOM 826 O O . GLY A 1 110 ? 14.475 7.580 -12.745 1.00 77.69 110 GLY A O 1
ATOM 827 N N . VAL A 1 111 ? 12.449 8.460 -12.252 1.00 79.62 111 VAL A N 1
ATOM 828 C CA . VAL A 1 111 ? 11.882 8.616 -13.588 1.00 79.62 111 VAL A CA 1
ATOM 829 C C . VAL A 1 111 ? 12.688 9.649 -14.356 1.00 79.62 111 VAL A C 1
ATOM 831 O O . VAL A 1 111 ? 12.963 10.744 -13.865 1.00 79.62 111 VAL A O 1
ATOM 834 N N . ASP A 1 112 ? 12.968 9.313 -15.609 1.00 81.25 112 ASP A N 1
ATOM 835 C CA . ASP A 1 112 ? 13.318 10.295 -16.622 1.00 81.25 112 ASP A CA 1
ATOM 836 C C . ASP A 1 112 ? 12.044 11.056 -17.031 1.00 81.25 112 ASP A C 1
ATOM 838 O O . ASP A 1 112 ? 11.148 10.515 -17.694 1.00 81.25 112 ASP A O 1
ATOM 842 N N . VAL A 1 113 ? 11.921 12.287 -16.529 1.00 82.31 113 VAL A N 1
ATOM 843 C CA . VAL A 1 113 ? 10.733 13.132 -16.715 1.00 82.31 113 VAL A CA 1
ATOM 844 C C . VAL A 1 113 ? 10.581 13.528 -18.181 1.00 82.31 113 VAL A C 1
ATOM 846 O O . VAL A 1 113 ? 9.453 13.582 -18.675 1.00 82.31 113 VAL A O 1
ATOM 849 N N . ASP A 1 114 ? 11.696 13.719 -18.886 1.00 83.19 114 ASP A N 1
ATOM 850 C CA . ASP A 1 114 ? 11.701 14.079 -20.300 1.00 83.19 114 ASP A CA 1
ATOM 851 C C . ASP A 1 114 ? 11.159 12.916 -21.131 1.00 83.19 114 ASP A C 1
ATOM 853 O O . ASP A 1 114 ? 10.263 13.102 -21.956 1.00 83.19 114 ASP A O 1
ATOM 857 N N . TYR A 1 115 ? 11.590 11.684 -20.831 1.00 86.06 115 TYR A N 1
ATOM 858 C CA . TYR A 1 115 ? 11.030 10.488 -21.462 1.00 86.06 115 TYR A CA 1
ATOM 859 C C . TYR A 1 115 ? 9.521 10.349 -21.203 1.00 86.06 115 TYR A C 1
ATOM 861 O O . TYR A 1 115 ? 8.753 10.116 -22.138 1.00 86.06 115 TYR A O 1
ATOM 869 N N . GLN A 1 116 ? 9.055 10.534 -19.962 1.00 85.44 116 GLN A N 1
ATOM 870 C CA . GLN A 1 116 ? 7.619 10.449 -19.649 1.00 85.44 116 GLN A CA 1
ATOM 871 C C . GLN A 1 116 ? 6.786 11.533 -20.348 1.00 85.44 116 GLN A C 1
ATOM 873 O O . GLN A 1 116 ? 5.636 11.275 -20.713 1.00 85.44 116 GLN A O 1
ATOM 878 N N . ALA A 1 117 ? 7.353 12.720 -20.575 1.00 85.06 117 ALA A N 1
ATOM 879 C CA . ALA A 1 117 ? 6.687 13.797 -21.299 1.00 85.06 117 ALA A CA 1
ATOM 880 C C . ALA A 1 117 ? 6.445 13.454 -22.781 1.00 85.06 117 ALA A C 1
ATOM 882 O O . ALA A 1 117 ? 5.453 13.909 -23.350 1.00 85.06 117 ALA A O 1
ATOM 883 N N . THR A 1 118 ? 7.292 12.613 -23.390 1.00 88.44 118 THR A N 1
ATOM 884 C CA . THR A 1 118 ? 7.097 12.152 -24.779 1.00 88.44 118 THR A CA 1
ATOM 885 C C . THR A 1 118 ? 5.945 11.160 -24.940 1.00 88.44 118 THR A C 1
ATOM 887 O O . THR A 1 118 ? 5.392 11.021 -26.033 1.00 88.44 118 THR A O 1
ATOM 890 N N . LEU A 1 119 ? 5.556 10.466 -23.865 1.00 87.88 119 LEU A N 1
ATOM 891 C CA . LEU A 1 119 ? 4.507 9.455 -23.922 1.00 87.88 119 LEU A CA 1
ATOM 892 C C . LEU A 1 119 ? 3.121 10.109 -24.009 1.00 87.88 119 LEU A C 1
ATOM 894 O O . LEU A 1 119 ? 2.821 11.027 -23.234 1.00 87.88 119 LEU A O 1
ATOM 898 N N . PRO A 1 120 ? 2.216 9.603 -24.868 1.00 88.69 120 PRO A N 1
ATOM 899 C CA . PRO A 1 120 ? 0.891 10.187 -25.020 1.00 88.69 120 PRO A CA 1
ATOM 900 C C . PRO A 1 120 ? 0.118 10.136 -23.689 1.00 88.69 120 PRO A C 1
ATOM 902 O O . PRO A 1 120 ? 0.044 9.074 -23.062 1.00 88.69 120 PRO A O 1
ATOM 905 N N . PRO A 1 121 ? -0.481 11.253 -23.236 1.00 83.00 121 PRO A N 1
ATOM 906 C CA . PRO A 1 121 ? -1.135 11.327 -21.927 1.00 83.00 121 PRO A CA 1
ATOM 907 C C . PRO A 1 121 ? -2.355 10.405 -21.808 1.00 83.00 121 PRO A C 1
ATOM 909 O O . PRO A 1 121 ? -2.700 9.967 -20.715 1.00 83.00 121 PRO A O 1
ATOM 912 N N . GLN A 1 122 ? -2.990 10.060 -22.929 1.00 85.31 122 GLN A N 1
ATOM 913 C CA . GLN A 1 122 ? -4.128 9.141 -22.976 1.00 85.31 122 GLN A CA 1
ATOM 914 C C . GLN A 1 122 ? -3.708 7.683 -22.717 1.00 85.31 122 GLN A C 1
ATOM 916 O O . GLN A 1 122 ? -4.521 6.872 -22.268 1.00 85.31 122 GLN A O 1
ATOM 921 N N . ALA A 1 123 ? -2.441 7.338 -22.974 1.0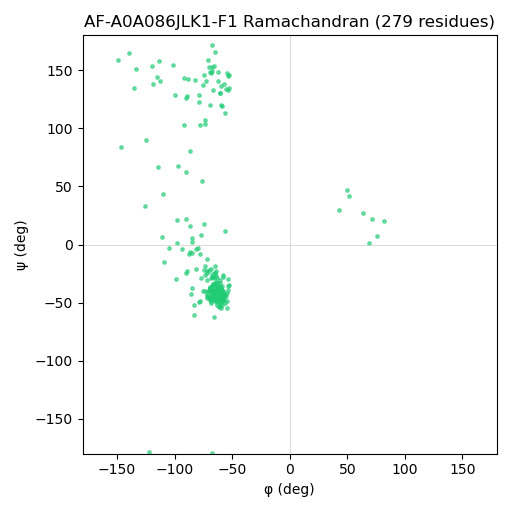0 85.50 123 ALA A N 1
ATOM 922 C CA . ALA A 1 123 ? -1.907 5.991 -22.807 1.00 85.50 123 ALA A CA 1
ATOM 923 C C . ALA A 1 123 ? -1.348 5.770 -21.395 1.00 85.50 123 ALA A C 1
ATOM 925 O O . ALA A 1 123 ? -0.167 5.482 -21.201 1.00 85.50 123 ALA A O 1
ATOM 926 N N . TRP A 1 124 ? -2.221 5.873 -20.394 1.00 84.06 124 TRP A N 1
ATOM 927 C CA . TRP A 1 124 ? -1.867 5.739 -18.975 1.00 84.06 124 TRP A CA 1
ATOM 928 C C . TRP A 1 124 ? -1.125 4.433 -18.639 1.00 84.06 124 TRP A C 1
ATOM 930 O O . TRP A 1 124 ? -0.287 4.417 -17.742 1.00 84.06 124 TRP A O 1
ATOM 940 N N . TRP A 1 125 ? -1.377 3.349 -19.382 1.00 84.94 125 TRP A N 1
ATOM 941 C CA . TRP A 1 125 ? -0.703 2.058 -19.196 1.00 84.94 125 TRP A CA 1
ATOM 942 C C . TRP A 1 125 ? 0.790 2.093 -19.555 1.00 84.94 125 TRP A C 1
ATOM 944 O O . TRP A 1 125 ? 1.553 1.302 -19.018 1.00 84.94 125 TRP A O 1
ATOM 954 N N . MET A 1 126 ? 1.233 2.998 -20.437 1.00 87.50 126 MET A N 1
ATOM 955 C CA . MET A 1 126 ? 2.664 3.165 -20.741 1.00 87.50 126 MET A CA 1
ATOM 956 C C . MET A 1 126 ? 3.394 3.856 -19.584 1.00 87.50 126 MET A C 1
ATOM 958 O O . MET A 1 126 ? 4.580 3.645 -19.362 1.00 87.50 126 MET A O 1
ATOM 962 N N . ARG A 1 127 ? 2.664 4.651 -18.796 1.00 89.00 127 ARG A N 1
ATOM 963 C CA . ARG A 1 127 ? 3.201 5.390 -17.649 1.00 89.00 127 ARG A CA 1
ATOM 964 C C . ARG A 1 127 ? 3.246 4.558 -16.363 1.00 89.00 127 ARG A C 1
ATOM 966 O O . ARG A 1 127 ? 3.573 5.096 -15.308 1.00 89.00 127 ARG A O 1
ATOM 973 N N . SER A 1 128 ? 2.916 3.262 -16.428 1.00 89.56 128 SER A N 1
ATOM 974 C CA . SER A 1 128 ? 2.975 2.357 -15.270 1.00 89.56 128 SER A CA 1
ATOM 975 C C . SER A 1 128 ? 4.266 1.574 -15.102 1.00 89.56 128 SER A C 1
ATOM 977 O O . SER A 1 128 ? 4.441 0.887 -14.101 1.00 89.56 128 SER A O 1
ATOM 979 N N . ASP A 1 129 ? 5.191 1.707 -16.047 1.00 89.62 129 ASP A N 1
ATOM 980 C CA . ASP A 1 129 ? 6.409 0.898 -16.109 1.00 89.62 129 ASP A CA 1
ATOM 981 C C . ASP A 1 129 ? 7.593 1.511 -15.337 1.00 89.62 129 ASP A C 1
ATOM 983 O O . ASP A 1 129 ? 8.760 1.195 -15.589 1.00 89.62 129 ASP A O 1
ATOM 987 N N . THR A 1 130 ? 7.301 2.392 -14.379 1.00 91.56 130 THR A N 1
ATOM 988 C CA . THR A 1 130 ? 8.289 3.177 -13.631 1.00 91.56 130 THR A CA 1
ATOM 989 C C . THR A 1 130 ? 8.552 2.607 -12.237 1.00 91.56 130 THR A C 1
ATOM 991 O O . THR A 1 130 ? 7.715 1.920 -11.645 1.00 91.56 130 THR A O 1
ATOM 994 N N . TYR A 1 131 ? 9.744 2.878 -11.698 1.00 91.75 131 TYR A N 1
ATOM 995 C CA . TYR A 1 131 ? 10.141 2.413 -10.364 1.00 91.75 131 TYR A CA 1
ATOM 996 C C . TYR A 1 131 ? 9.297 3.070 -9.267 1.00 91.75 131 TYR A C 1
ATOM 998 O O . TYR A 1 131 ? 8.956 2.426 -8.276 1.00 91.75 131 TYR A O 1
ATOM 1006 N N . GLU A 1 132 ? 8.915 4.326 -9.474 1.00 91.94 132 GLU A N 1
ATOM 1007 C CA . GLU A 1 132 ? 8.006 5.128 -8.664 1.00 91.94 132 GLU A CA 1
ATOM 1008 C C . GLU A 1 132 ? 6.640 4.478 -8.577 1.00 91.94 132 GLU A C 1
ATOM 1010 O O . GLU A 1 132 ? 6.154 4.224 -7.478 1.00 91.94 132 GLU A O 1
ATOM 1015 N N . ALA A 1 133 ? 6.036 4.184 -9.733 1.00 92.56 133 ALA A N 1
ATOM 1016 C CA . ALA A 1 133 ? 4.719 3.573 -9.801 1.00 92.56 133 ALA A CA 1
ATOM 1017 C C . ALA A 1 133 ? 4.701 2.247 -9.036 1.00 92.56 133 ALA A C 1
ATOM 1019 O O . ALA A 1 133 ? 3.831 2.043 -8.191 1.00 92.56 133 ALA A O 1
ATOM 1020 N N . ALA A 1 134 ? 5.695 1.388 -9.272 1.00 93.62 134 ALA A N 1
ATOM 1021 C CA . ALA A 1 134 ? 5.829 0.102 -8.598 1.00 93.62 134 ALA A CA 1
ATOM 1022 C C . ALA A 1 134 ? 6.079 0.246 -7.081 1.00 93.62 134 ALA A C 1
ATOM 1024 O O . ALA A 1 134 ? 5.442 -0.442 -6.281 1.00 93.62 134 ALA A O 1
ATOM 1025 N N . SER A 1 135 ? 6.965 1.155 -6.662 1.00 94.69 135 SER A N 1
ATOM 1026 C CA . SER A 1 135 ? 7.317 1.347 -5.244 1.00 94.69 135 SER A CA 1
ATOM 1027 C C . SER A 1 135 ? 6.161 1.948 -4.449 1.00 94.69 135 SER A C 1
ATOM 1029 O O . SER A 1 135 ? 5.804 1.443 -3.383 1.00 94.69 135 SER A O 1
ATOM 1031 N N . CYS A 1 136 ? 5.533 2.998 -4.985 1.00 95.00 136 CYS A N 1
ATOM 1032 C CA . CYS A 1 136 ? 4.365 3.619 -4.377 1.00 95.00 136 CYS A CA 1
ATOM 1033 C C . CYS A 1 136 ? 3.199 2.632 -4.301 1.00 95.00 136 CYS A C 1
ATOM 1035 O O . CYS A 1 136 ? 2.549 2.563 -3.262 1.00 95.00 136 CYS A O 1
ATOM 1037 N N . ALA A 1 137 ? 2.977 1.833 -5.350 1.00 95.06 137 ALA A N 1
ATOM 1038 C CA . ALA A 1 137 ? 1.941 0.808 -5.377 1.00 95.06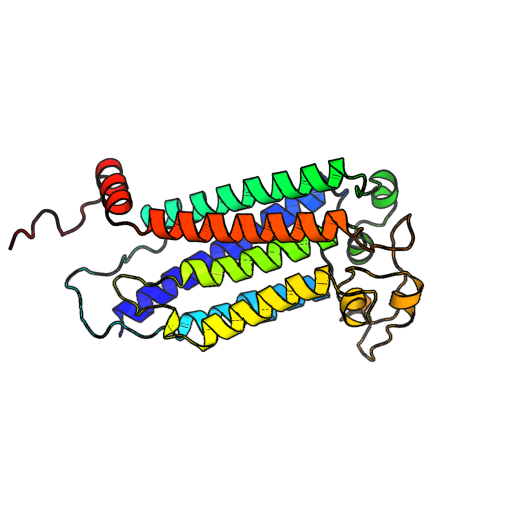 137 ALA A CA 1
ATOM 1039 C C . ALA A 1 137 ? 2.094 -0.244 -4.273 1.00 95.06 137 ALA A C 1
ATOM 1041 O O . ALA A 1 137 ? 1.124 -0.548 -3.577 1.00 95.06 137 ALA A O 1
ATOM 1042 N N . ILE A 1 138 ? 3.302 -0.783 -4.085 1.00 95.62 138 ILE A N 1
ATOM 1043 C CA . ILE A 1 138 ? 3.578 -1.742 -3.007 1.00 95.62 138 ILE A CA 1
ATOM 1044 C C . ILE A 1 138 ? 3.307 -1.092 -1.652 1.00 95.62 138 ILE A C 1
ATOM 1046 O O . ILE A 1 138 ? 2.575 -1.652 -0.834 1.00 95.62 138 ILE A O 1
ATOM 1050 N N . TRP A 1 139 ? 3.848 0.109 -1.433 1.00 96.75 139 TRP A N 1
ATOM 1051 C CA . TRP A 1 139 ? 3.685 0.821 -0.171 1.00 96.75 139 TRP A CA 1
ATOM 1052 C C . TRP A 1 139 ? 2.213 1.076 0.150 1.00 96.75 139 TRP A C 1
ATOM 1054 O O . TRP A 1 139 ? 1.765 0.742 1.246 1.00 96.75 139 TRP A O 1
ATOM 1064 N N . VAL A 1 140 ? 1.432 1.597 -0.801 1.00 96.56 140 VAL A N 1
ATOM 1065 C CA . VAL A 1 140 ? 0.023 1.917 -0.544 1.00 96.56 140 VAL A CA 1
ATOM 1066 C C . VAL A 1 140 ? -0.812 0.658 -0.327 1.00 96.56 140 VAL A C 1
ATOM 1068 O O . VAL A 1 140 ? -1.647 0.640 0.570 1.00 96.56 140 VAL A O 1
ATOM 1071 N N . CYS A 1 141 ? -0.537 -0.443 -1.029 1.00 96.25 141 CYS A N 1
ATOM 1072 C CA . CYS A 1 141 ? -1.199 -1.721 -0.762 1.00 96.25 141 CYS A CA 1
ATOM 1073 C C . CYS A 1 141 ? -0.932 -2.238 0.662 1.00 96.25 141 CYS A C 1
ATOM 1075 O O . CYS A 1 141 ? -1.855 -2.683 1.358 1.00 96.25 141 CYS A O 1
ATOM 1077 N N . VAL A 1 142 ? 0.321 -2.143 1.117 1.00 96.25 142 VAL A N 1
ATOM 1078 C CA . VAL A 1 142 ? 0.725 -2.498 2.484 1.00 96.25 142 VAL A CA 1
ATOM 1079 C C . VAL A 1 142 ? 0.028 -1.596 3.507 1.00 96.25 142 VAL A C 1
ATOM 1081 O O . VAL A 1 142 ? -0.527 -2.103 4.485 1.00 96.25 142 VAL A O 1
ATOM 1084 N N . GLN A 1 143 ? -0.025 -0.281 3.277 1.00 96.38 143 GLN A N 1
ATOM 1085 C CA . GLN A 1 143 ? -0.664 0.646 4.217 1.00 96.38 143 GLN A CA 1
ATOM 1086 C C . GLN A 1 143 ? -2.181 0.498 4.272 1.00 96.38 143 GLN A C 1
ATOM 1088 O O . GLN A 1 143 ? -2.756 0.514 5.360 1.00 96.38 143 GLN A O 1
ATOM 1093 N N . LEU A 1 144 ? -2.850 0.277 3.142 1.00 95.94 144 LEU A N 1
ATOM 1094 C CA . LEU A 1 144 ? -4.295 0.049 3.126 1.00 95.94 144 LEU A CA 1
ATOM 1095 C C . LEU A 1 144 ? -4.667 -1.247 3.853 1.00 95.94 144 LEU A C 1
ATOM 1097 O O . LEU A 1 144 ? -5.605 -1.267 4.651 1.00 95.94 144 LEU A O 1
ATOM 1101 N N . THR A 1 145 ? -3.879 -2.307 3.664 1.00 96.31 145 THR A N 1
ATOM 1102 C CA . THR A 1 145 ? -4.060 -3.560 4.409 1.00 96.31 145 THR A CA 1
ATOM 1103 C C . THR A 1 145 ? -3.853 -3.345 5.913 1.00 96.31 145 THR A C 1
ATOM 1105 O O . THR A 1 145 ? -4.645 -3.824 6.728 1.00 96.31 145 THR A O 1
ATOM 1108 N N . ASN A 1 146 ? -2.827 -2.577 6.299 1.00 95.25 146 ASN A N 1
ATOM 1109 C CA . ASN A 1 146 ? -2.594 -2.211 7.696 1.00 95.25 146 ASN A CA 1
ATOM 1110 C C . ASN A 1 146 ? -3.732 -1.352 8.269 1.00 95.25 146 ASN A C 1
ATOM 1112 O O . ASN A 1 146 ? -4.149 -1.549 9.405 1.00 95.25 146 ASN A O 1
ATOM 1116 N N . THR A 1 147 ? -4.298 -0.449 7.474 1.00 94.31 147 THR A N 1
ATOM 1117 C CA . THR A 1 147 ? -5.403 0.427 7.880 1.00 94.31 147 THR A CA 1
ATOM 1118 C C . THR A 1 147 ? -6.649 -0.363 8.262 1.00 94.31 147 THR A C 1
ATOM 1120 O O . THR A 1 147 ? -7.251 -0.110 9.311 1.00 94.31 147 THR A O 1
ATOM 1123 N N . ALA A 1 148 ? -7.010 -1.365 7.458 1.00 93.81 148 ALA A N 1
ATOM 1124 C CA . ALA A 1 148 ? -8.119 -2.261 7.773 1.00 93.81 148 ALA A CA 1
ATOM 1125 C C . ALA A 1 148 ? -7.898 -2.992 9.109 1.00 93.81 148 ALA A C 1
ATOM 1127 O O . ALA A 1 148 ? -8.825 -3.122 9.917 1.00 93.81 148 ALA A O 1
ATOM 1128 N N . PHE A 1 149 ? -6.662 -3.426 9.377 1.00 93.31 149 PHE A N 1
ATOM 1129 C CA . PHE A 1 149 ? -6.284 -4.048 10.645 1.00 93.31 149 PHE A CA 1
ATOM 1130 C C . PHE A 1 149 ? -6.365 -3.059 11.819 1.00 93.31 149 PHE A C 1
ATOM 1132 O O . PHE A 1 149 ? -6.981 -3.361 12.843 1.00 93.31 149 PHE A O 1
ATOM 1139 N N . VAL A 1 150 ? -5.814 -1.856 11.655 1.00 92.00 150 VAL A N 1
ATOM 1140 C CA . VAL A 1 150 ? -5.759 -0.801 12.674 1.00 92.00 150 VAL A CA 1
ATOM 1141 C C . VAL A 1 150 ? -7.154 -0.344 13.101 1.00 92.00 150 VAL A C 1
ATOM 1143 O O . VAL A 1 150 ? -7.452 -0.319 14.296 1.00 92.00 150 VAL A O 1
ATOM 1146 N N . PHE A 1 151 ? -8.063 -0.060 12.165 1.00 89.94 151 PHE A N 1
ATOM 1147 C CA . PHE A 1 151 ? -9.448 0.295 12.516 1.00 89.94 151 PHE A CA 1
ATOM 1148 C C . PHE A 1 151 ? -10.270 -0.889 13.024 1.00 89.94 151 PHE A C 1
ATOM 1150 O O . PHE A 1 151 ? -11.349 -0.713 13.611 1.00 89.94 151 PHE A O 1
ATOM 1157 N N . SER A 1 152 ? -9.751 -2.099 12.842 1.00 89.56 152 SER A N 1
ATOM 1158 C CA . SER A 1 152 ? -10.304 -3.310 13.425 1.00 89.56 152 SER A CA 1
ATOM 1159 C C . SER A 1 152 ? -9.798 -3.601 14.835 1.00 89.56 152 SER A C 1
ATOM 1161 O O . SER A 1 152 ? -10.366 -4.481 15.483 1.00 89.56 152 SER A O 1
ATOM 1163 N N . LEU A 1 153 ? -8.826 -2.834 15.353 1.00 84.38 153 LEU A N 1
ATOM 1164 C CA . LEU A 1 153 ? -8.372 -2.925 16.742 1.00 84.38 153 LEU A CA 1
ATOM 1165 C C . LEU A 1 153 ? -9.557 -2.822 17.714 1.00 84.38 153 LEU A C 1
ATOM 1167 O O . LEU A 1 153 ? -10.510 -2.065 17.505 1.00 84.38 153 LEU A O 1
ATOM 1171 N N . GLY A 1 154 ? -9.554 -3.716 18.710 1.00 65.69 154 GLY A N 1
ATOM 1172 C CA . GLY A 1 154 ? -10.683 -3.963 19.608 1.00 65.69 154 GLY A CA 1
ATOM 1173 C C . GLY A 1 154 ? -11.189 -2.679 20.264 1.00 65.69 154 GLY A C 1
ATOM 1174 O O . GLY A 1 154 ? -10.413 -1.777 20.569 1.00 65.69 154 GLY A O 1
ATOM 1175 N N . GLY A 1 155 ? -12.501 -2.598 20.471 1.00 72.00 155 GLY A N 1
ATOM 1176 C CA . GLY A 1 155 ? -13.163 -1.399 20.984 1.00 72.00 155 GLY A CA 1
ATOM 1177 C C . GLY A 1 155 ? -13.941 -1.677 22.264 1.00 72.00 155 GLY A C 1
ATOM 1178 O O . GLY A 1 155 ? -13.994 -2.801 22.755 1.00 72.00 155 GLY A O 1
ATOM 1179 N N . MET A 1 156 ? -14.613 -0.660 22.802 1.00 72.50 156 MET A N 1
ATOM 1180 C CA . MET A 1 156 ? -15.480 -0.865 23.971 1.00 72.50 156 MET A CA 1
ATOM 1181 C C . MET A 1 156 ? -16.684 -1.778 23.687 1.00 72.50 156 MET A C 1
ATOM 1183 O O . MET A 1 156 ? -17.183 -2.403 24.618 1.00 72.50 156 MET A O 1
ATOM 1187 N N . PHE A 1 157 ? -17.121 -1.867 22.426 1.00 78.62 157 PHE A N 1
ATOM 1188 C CA . PHE A 1 157 ? -18.333 -2.584 21.997 1.00 78.62 157 PHE A CA 1
ATOM 1189 C C . PHE A 1 157 ? -18.064 -3.874 21.208 1.00 78.62 157 PHE A C 1
ATOM 1191 O O . PHE A 1 157 ? -18.971 -4.689 21.037 1.00 78.62 157 PHE A O 1
ATOM 1198 N N . ARG A 1 158 ? -16.832 -4.053 20.723 1.00 83.00 158 ARG A N 1
ATOM 1199 C CA . ARG A 1 158 ? -16.400 -5.169 19.875 1.00 83.00 158 ARG A CA 1
ATOM 1200 C C . ARG A 1 158 ? -15.375 -6.006 20.624 1.00 83.00 158 ARG A C 1
ATOM 1202 O O . ARG A 1 158 ? -14.560 -5.456 21.365 1.00 83.00 158 ARG A O 1
ATOM 1209 N N . ASP A 1 159 ? -15.406 -7.314 20.417 1.00 83.12 159 ASP A N 1
ATOM 1210 C CA . ASP A 1 159 ? -14.423 -8.213 21.005 1.00 83.12 159 ASP A CA 1
ATOM 1211 C C . ASP A 1 159 ? -13.009 -7.991 20.425 1.00 83.12 159 ASP A C 1
ATOM 1213 O O . ASP A 1 159 ? -12.784 -7.219 19.487 1.00 83.12 159 ASP A O 1
ATOM 1217 N N . ARG A 1 160 ? -12.015 -8.642 21.019 1.00 85.44 160 ARG A N 1
ATOM 1218 C CA . ARG A 1 160 ? -10.610 -8.533 20.631 1.00 85.44 160 ARG A CA 1
ATOM 1219 C C . ARG A 1 160 ? -10.413 -9.033 19.194 1.00 85.44 160 ARG A C 1
ATOM 1221 O O . ARG A 1 160 ? -10.969 -10.056 18.797 1.00 85.44 160 ARG A O 1
ATOM 1228 N N . VAL A 1 161 ? -9.553 -8.343 18.438 1.00 86.00 161 VAL A N 1
ATOM 1229 C CA . VAL A 1 161 ? -9.319 -8.603 16.999 1.00 86.00 161 VAL A CA 1
ATOM 1230 C C . VAL A 1 161 ? -8.961 -10.048 16.714 1.00 86.00 161 VAL A C 1
ATOM 1232 O O . VAL A 1 161 ? -9.396 -10.598 15.709 1.00 86.00 161 VAL A O 1
ATOM 1235 N N . TYR A 1 162 ? -8.215 -10.688 17.618 1.00 84.25 162 TYR A N 1
ATOM 1236 C CA . TYR A 1 162 ? -7.733 -12.041 17.387 1.00 84.25 162 TYR A CA 1
ATOM 1237 C C . TYR A 1 162 ? -8.838 -13.100 17.302 1.00 84.25 162 TYR A C 1
ATOM 1239 O O . TYR A 1 162 ? -8.614 -14.187 16.771 1.00 84.25 162 TYR A O 1
ATOM 1247 N N . ARG A 1 163 ? -10.044 -12.796 17.800 1.00 87.50 163 ARG A N 1
ATOM 1248 C CA . ARG A 1 163 ? -11.199 -13.690 17.669 1.00 87.50 163 ARG A CA 1
ATOM 1249 C C . ARG A 1 163 ? -11.767 -13.667 16.244 1.00 87.50 163 ARG A C 1
ATOM 1251 O O . ARG A 1 163 ? -12.379 -14.648 15.828 1.00 87.50 163 ARG A O 1
ATOM 1258 N N . ASN A 1 164 ? -11.511 -12.606 15.470 1.00 91.06 164 ASN A N 1
ATOM 1259 C CA . ASN A 1 164 ? -11.779 -12.556 14.033 1.00 91.06 164 ASN A CA 1
ATOM 1260 C C . ASN A 1 164 ? -10.582 -13.133 13.254 1.00 91.06 164 ASN A C 1
ATOM 1262 O O . ASN A 1 164 ? -9.734 -12.409 12.730 1.00 91.06 164 ASN A O 1
ATOM 1266 N N . ARG A 1 165 ? -10.521 -14.469 13.189 1.00 91.25 165 ARG A N 1
ATOM 1267 C CA . ARG A 1 165 ? -9.456 -15.194 12.473 1.00 91.25 165 ARG A CA 1
ATOM 1268 C C . ARG A 1 165 ? -9.415 -14.850 10.987 1.00 91.25 165 ARG A C 1
ATOM 1270 O O . ARG A 1 165 ? -8.330 -14.736 10.431 1.00 91.25 165 ARG A O 1
ATOM 1277 N N . ALA A 1 166 ? -10.579 -14.655 10.365 1.00 93.31 166 ALA A N 1
ATOM 1278 C CA . ALA A 1 166 ? -10.668 -14.301 8.954 1.00 93.31 166 ALA A CA 1
ATOM 1279 C C . ALA A 1 166 ? -9.924 -12.990 8.672 1.00 93.31 166 ALA A C 1
ATOM 1281 O O . ALA A 1 166 ? -9.157 -12.923 7.713 1.00 93.31 166 ALA A O 1
ATOM 1282 N N . LEU A 1 167 ? -10.080 -11.981 9.541 1.00 93.06 167 LEU A N 1
ATOM 1283 C CA . LEU A 1 167 ? -9.392 -10.702 9.372 1.00 93.06 167 LEU A CA 1
ATOM 1284 C C . LEU A 1 167 ? -7.885 -10.882 9.463 1.00 93.06 167 LEU A C 1
ATOM 1286 O O . LEU A 1 167 ? -7.189 -10.492 8.534 1.00 93.06 167 LEU A O 1
ATOM 1290 N N . ILE A 1 168 ? -7.394 -11.531 10.522 1.00 93.88 168 ILE A N 1
ATOM 1291 C CA . ILE A 1 168 ? -5.953 -11.750 10.699 1.00 93.88 168 ILE A CA 1
ATOM 1292 C C . ILE A 1 168 ? -5.366 -12.473 9.492 1.00 93.88 168 ILE A C 1
ATOM 1294 O O . ILE A 1 168 ? -4.383 -11.999 8.929 1.00 93.88 168 ILE A O 1
ATOM 1298 N N . ILE A 1 169 ? -5.982 -13.585 9.080 1.00 95.25 169 ILE A N 1
ATOM 1299 C CA . ILE A 1 169 ? -5.494 -14.395 7.962 1.00 95.25 169 ILE A CA 1
ATOM 1300 C C . ILE A 1 169 ? -5.482 -13.556 6.683 1.00 95.25 169 ILE A C 1
ATOM 1302 O O . ILE A 1 169 ? -4.448 -13.484 6.031 1.00 95.25 169 ILE A O 1
ATOM 1306 N N . SER A 1 170 ? -6.576 -12.858 6.358 1.00 95.12 170 SER A N 1
ATOM 1307 C CA . SER A 1 170 ? -6.641 -12.009 5.159 1.00 95.12 170 SER A CA 1
ATOM 1308 C C . SER A 1 170 ? -5.586 -10.898 5.164 1.00 95.12 170 SER A C 1
ATOM 1310 O O . SER A 1 170 ? -4.887 -10.712 4.171 1.00 95.12 170 SER A O 1
ATOM 1312 N N . THR A 1 171 ? -5.394 -10.215 6.297 1.00 94.69 171 THR A N 1
ATOM 1313 C CA . THR A 1 171 ? -4.389 -9.153 6.424 1.00 94.69 171 THR A CA 1
ATOM 1314 C C . THR A 1 171 ? -2.967 -9.699 6.345 1.00 94.69 171 THR A C 1
ATOM 1316 O O . THR A 1 171 ? -2.130 -9.099 5.682 1.00 94.69 171 THR A O 1
ATOM 1319 N N . ALA A 1 172 ? -2.691 -10.855 6.957 1.00 95.31 172 ALA A N 1
ATOM 1320 C CA . ALA A 1 172 ? -1.376 -11.485 6.926 1.00 95.31 172 ALA A CA 1
ATOM 1321 C C . ALA A 1 172 ? -1.031 -12.000 5.524 1.00 95.31 172 ALA A C 1
ATOM 1323 O O . ALA A 1 172 ? 0.083 -11.784 5.058 1.00 95.31 172 ALA A O 1
ATOM 1324 N N . VAL A 1 173 ? -1.990 -12.625 4.831 1.00 96.62 173 VAL A N 1
ATOM 1325 C CA . VAL A 1 173 ? -1.819 -13.107 3.454 1.00 96.62 173 VAL A CA 1
ATOM 1326 C C . VAL A 1 173 ? -1.542 -11.945 2.504 1.00 96.62 173 VAL A C 1
ATOM 1328 O O . VAL A 1 173 ? -0.591 -12.018 1.733 1.00 96.62 173 VAL A O 1
ATOM 1331 N N . LEU A 1 174 ? -2.318 -10.859 2.579 1.00 95.88 174 LEU A N 1
ATOM 1332 C CA . LEU A 1 174 ? -2.104 -9.687 1.725 1.00 95.88 174 LEU A CA 1
ATOM 1333 C C . LEU A 1 174 ? -0.769 -8.993 2.030 1.00 95.88 174 LEU A C 1
ATOM 1335 O O . LEU A 1 174 ? -0.023 -8.692 1.103 1.00 95.88 174 LEU A O 1
ATOM 1339 N N . GLN A 1 175 ? -0.418 -8.802 3.306 1.00 94.62 175 GLN A N 1
ATOM 1340 C CA . GLN A 1 175 ? 0.887 -8.247 3.686 1.00 94.62 175 GLN A CA 1
ATOM 1341 C C . GLN A 1 175 ? 2.044 -9.101 3.162 1.00 94.62 175 GLN A C 1
ATOM 1343 O O . GLN A 1 175 ? 2.960 -8.589 2.518 1.00 94.62 175 GLN A O 1
ATOM 1348 N N . LEU A 1 176 ? 1.983 -10.416 3.389 1.00 95.69 176 LEU A N 1
ATOM 1349 C CA . LEU A 1 176 ? 3.010 -11.340 2.925 1.00 95.69 176 LEU A CA 1
ATOM 1350 C C . LEU A 1 176 ? 3.102 -11.353 1.398 1.00 95.69 176 LEU A C 1
ATOM 1352 O O . LEU A 1 176 ? 4.206 -11.401 0.872 1.00 95.69 176 LEU A O 1
ATOM 1356 N N . PHE A 1 177 ? 1.977 -11.258 0.688 1.00 95.75 177 PHE A N 1
ATOM 1357 C CA . PHE A 1 177 ? 1.949 -11.182 -0.771 1.00 95.75 177 PHE A CA 1
ATOM 1358 C C . PHE A 1 177 ? 2.709 -9.956 -1.305 1.00 95.75 177 PHE A C 1
ATOM 1360 O O . PHE A 1 177 ? 3.560 -10.105 -2.183 1.00 95.75 177 PHE A O 1
ATOM 1367 N N . PHE A 1 178 ? 2.472 -8.759 -0.756 1.00 95.00 178 PHE A N 1
ATOM 1368 C CA . PHE A 1 178 ? 3.166 -7.541 -1.202 1.00 95.00 178 PHE A CA 1
ATOM 1369 C C . PHE A 1 178 ? 4.642 -7.495 -0.779 1.00 95.00 178 PHE A C 1
ATOM 1371 O O . PHE A 1 178 ? 5.487 -6.974 -1.510 1.00 95.00 178 PHE A O 1
ATOM 1378 N N . ILE A 1 179 ? 4.994 -8.093 0.358 1.00 94.00 179 ILE A N 1
ATOM 1379 C CA . ILE A 1 179 ? 6.404 -8.274 0.723 1.00 94.00 179 ILE A CA 1
ATOM 1380 C C . ILE A 1 179 ? 7.056 -9.276 -0.241 1.00 94.00 179 ILE A C 1
ATOM 1382 O O . ILE A 1 179 ? 8.107 -8.990 -0.810 1.00 94.00 179 ILE A O 1
ATOM 1386 N N . ALA A 1 180 ? 6.410 -10.411 -0.510 1.00 94.88 180 ALA A N 1
ATOM 1387 C CA . ALA A 1 180 ? 6.928 -11.441 -1.403 1.00 94.88 180 ALA A CA 1
ATOM 1388 C C . ALA A 1 180 ? 7.158 -10.908 -2.822 1.00 94.88 180 ALA A C 1
ATOM 1390 O O . ALA A 1 180 ? 8.241 -11.116 -3.360 1.00 94.88 180 ALA A O 1
ATOM 1391 N N . ILE A 1 181 ? 6.211 -10.162 -3.408 1.00 94.44 181 ILE A N 1
ATOM 1392 C CA . ILE A 1 181 ? 6.360 -9.618 -4.771 1.00 94.44 181 ILE A CA 1
ATOM 1393 C C . ILE A 1 181 ? 7.517 -8.611 -4.887 1.00 94.44 181 ILE A C 1
ATOM 1395 O O . ILE A 1 181 ? 8.135 -8.495 -5.946 1.00 94.44 181 ILE A O 1
ATOM 1399 N N . THR A 1 182 ? 7.864 -7.933 -3.787 1.00 94.19 182 THR A N 1
ATOM 1400 C CA . THR A 1 182 ? 9.018 -7.022 -3.722 1.00 94.19 182 THR A CA 1
ATOM 1401 C C . THR A 1 182 ? 10.335 -7.783 -3.883 1.00 94.19 182 THR A C 1
ATOM 1403 O O . THR A 1 182 ? 11.242 -7.323 -4.584 1.00 94.19 182 THR A O 1
ATOM 1406 N N . PHE A 1 183 ? 10.440 -8.967 -3.273 1.00 94.62 183 PHE A N 1
ATOM 1407 C CA . PHE A 1 183 ? 11.639 -9.804 -3.329 1.00 94.62 183 PHE A CA 1
ATOM 1408 C C . PHE A 1 183 ? 11.657 -10.778 -4.507 1.00 94.62 183 PHE A C 1
ATOM 1410 O O . PHE A 1 183 ? 12.747 -11.150 -4.946 1.00 94.62 183 PHE A O 1
ATOM 1417 N N . LEU A 1 184 ? 10.491 -11.126 -5.053 1.00 92.38 184 LEU A N 1
ATOM 1418 C CA . LEU A 1 184 ? 10.350 -12.089 -6.137 1.00 92.38 184 LEU A CA 1
ATOM 1419 C C . LEU A 1 184 ? 11.174 -11.667 -7.370 1.00 92.38 184 LEU A C 1
ATOM 1421 O O . LEU A 1 184 ? 11.192 -10.481 -7.726 1.00 92.38 184 LEU A O 1
ATOM 1425 N N . PRO A 1 185 ? 11.867 -12.613 -8.032 1.00 87.94 185 PRO A N 1
ATOM 1426 C CA . PRO A 1 185 ? 12.495 -12.349 -9.319 1.00 87.94 185 PRO A CA 1
ATOM 1427 C C . PRO A 1 185 ? 11.438 -12.114 -10.410 1.00 87.94 185 PRO A C 1
ATOM 1429 O O . PRO A 1 185 ? 10.224 -12.141 -10.172 1.00 87.94 185 PRO A O 1
ATOM 1432 N N . THR A 1 186 ? 11.914 -11.881 -11.631 1.00 90.00 186 THR A N 1
ATOM 1433 C CA . THR A 1 186 ? 11.074 -11.757 -12.824 1.00 90.00 186 THR A CA 1
ATOM 1434 C C . THR A 1 186 ? 10.216 -13.009 -12.985 1.00 90.00 186 THR A C 1
ATOM 1436 O O . THR A 1 186 ? 10.730 -14.100 -13.225 1.00 90.00 186 THR A O 1
ATOM 1439 N N . SER A 1 187 ? 8.905 -12.847 -12.838 1.00 90.38 187 SER A N 1
ATOM 1440 C CA . SER A 1 187 ? 7.907 -13.906 -12.977 1.00 90.38 187 SER A CA 1
ATOM 1441 C C . SER A 1 187 ? 6.684 -13.358 -13.709 1.00 90.38 187 SER A C 1
ATOM 1443 O O . SER A 1 187 ? 6.506 -12.139 -13.791 1.00 90.38 187 SER A O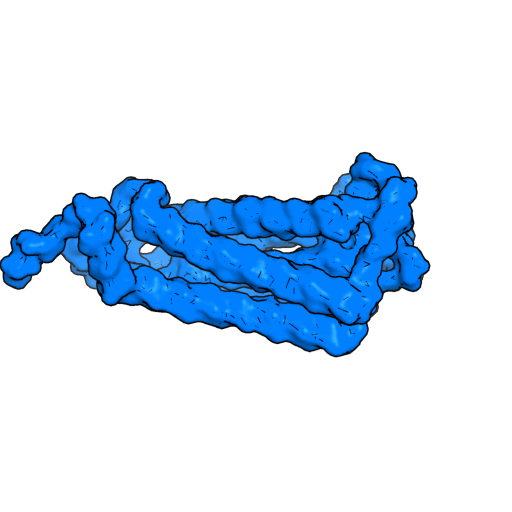 1
ATOM 1445 N N . SER A 1 188 ? 5.803 -14.233 -14.194 1.00 88.50 188 SER A N 1
ATOM 1446 C CA . SER A 1 188 ? 4.570 -13.814 -14.871 1.00 88.50 188 SER A CA 1
ATOM 1447 C C . SER A 1 188 ? 3.674 -12.950 -13.976 1.00 88.50 188 SER A C 1
ATOM 1449 O O . SER A 1 188 ? 3.069 -11.999 -14.460 1.00 88.50 188 SER A O 1
ATOM 1451 N N . ILE A 1 189 ? 3.630 -13.226 -12.665 1.00 89.12 189 ILE A N 1
ATOM 1452 C CA . ILE A 1 189 ? 2.839 -12.449 -11.694 1.00 89.12 189 ILE A CA 1
ATOM 1453 C C . ILE A 1 189 ? 3.462 -11.065 -11.481 1.00 89.12 189 ILE A C 1
ATOM 1455 O O . ILE A 1 189 ? 2.751 -10.060 -11.510 1.00 89.12 189 ILE A O 1
ATOM 1459 N N . SER A 1 190 ? 4.789 -10.999 -11.321 1.00 90.94 190 SER A N 1
ATOM 1460 C CA . SER A 1 190 ? 5.518 -9.731 -11.188 1.00 90.94 190 SER A CA 1
ATOM 1461 C C . SER A 1 190 ? 5.295 -8.853 -12.432 1.00 90.94 190 SER A C 1
ATOM 1463 O O . SER A 1 190 ? 4.931 -7.683 -12.321 1.00 90.94 190 SER A O 1
ATOM 1465 N N . CYS A 1 191 ? 5.388 -9.444 -13.628 1.00 90.25 191 CYS A N 1
ATOM 1466 C CA . CYS A 1 191 ? 5.164 -8.756 -14.901 1.00 90.25 191 CYS A CA 1
ATOM 1467 C C . CYS A 1 191 ? 3.713 -8.327 -15.138 1.00 90.25 191 CYS A C 1
ATOM 1469 O O . CYS A 1 191 ? 3.487 -7.215 -15.616 1.00 90.25 191 CYS A O 1
ATOM 1471 N N . LEU A 1 192 ? 2.730 -9.139 -14.739 1.00 89.69 192 LEU A N 1
ATOM 1472 C CA . LEU A 1 192 ? 1.317 -8.749 -14.773 1.00 89.69 192 LEU A CA 1
ATOM 1473 C C . LEU A 1 192 ? 1.067 -7.492 -13.925 1.00 89.69 192 LEU A C 1
ATOM 1475 O O . LEU A 1 192 ? 0.326 -6.598 -14.331 1.00 89.69 192 LEU A O 1
ATOM 1479 N N . MET A 1 193 ? 1.729 -7.407 -12.769 1.00 89.25 193 MET A N 1
ATOM 1480 C CA . MET A 1 193 ? 1.678 -6.253 -11.870 1.00 89.25 193 MET A CA 1
ATOM 1481 C C . MET A 1 193 ? 2.605 -5.106 -12.297 1.00 89.25 193 MET A C 1
ATOM 1483 O O . MET A 1 193 ? 2.572 -4.053 -11.665 1.00 89.25 193 MET A O 1
ATOM 1487 N N . ARG A 1 194 ? 3.406 -5.278 -13.359 1.00 91.00 194 ARG A N 1
ATOM 1488 C CA . ARG A 1 194 ? 4.473 -4.355 -13.787 1.00 91.00 194 ARG A CA 1
ATOM 1489 C C . ARG A 1 194 ? 5.428 -3.991 -12.642 1.00 91.00 194 ARG A C 1
ATOM 1491 O O . ARG A 1 194 ? 5.862 -2.855 -12.521 1.00 91.00 194 ARG A O 1
ATOM 1498 N N . ILE A 1 195 ? 5.796 -4.970 -11.819 1.00 92.56 195 ILE A N 1
ATOM 1499 C CA . ILE A 1 195 ? 6.812 -4.865 -10.762 1.00 92.56 195 ILE A CA 1
ATOM 1500 C C . ILE A 1 195 ? 7.920 -5.868 -11.093 1.00 92.56 195 ILE A C 1
ATOM 1502 O O . ILE A 1 195 ? 7.608 -6.994 -11.461 1.00 92.56 195 ILE A O 1
ATOM 1506 N N . ASN A 1 196 ? 9.202 -5.519 -10.937 1.00 93.00 196 ASN A N 1
ATOM 1507 C CA . ASN A 1 196 ? 10.319 -6.458 -11.131 1.00 93.00 196 ASN A CA 1
ATOM 1508 C C . ASN A 1 196 ? 10.250 -7.253 -12.456 1.00 93.00 196 ASN A C 1
ATOM 1510 O O . ASN A 1 196 ? 10.406 -8.473 -12.472 1.00 93.00 196 ASN A O 1
ATOM 1514 N N . CYS A 1 197 ? 9.986 -6.569 -13.565 1.00 91.62 197 CYS A N 1
ATOM 1515 C CA . CYS A 1 197 ? 9.790 -7.142 -14.890 1.00 91.62 197 CYS A CA 1
ATOM 1516 C C . CYS A 1 197 ? 10.828 -6.624 -15.902 1.00 91.62 197 CYS A C 1
ATOM 1518 O O . CYS A 1 197 ? 11.372 -5.522 -15.776 1.00 91.62 197 CYS A O 1
ATOM 1520 N N . THR A 1 198 ? 11.092 -7.438 -16.922 1.00 92.44 198 THR A N 1
ATOM 1521 C CA . THR A 1 198 ? 11.912 -7.101 -18.094 1.00 92.44 198 THR A CA 1
ATOM 1522 C C . THR A 1 198 ? 11.042 -7.079 -19.344 1.00 92.44 198 THR A C 1
ATOM 1524 O O . THR A 1 198 ? 10.001 -7.735 -19.384 1.00 92.44 198 THR A O 1
ATOM 1527 N N . ASP A 1 199 ? 11.475 -6.371 -20.388 1.00 90.00 199 ASP A N 1
ATOM 1528 C CA . ASP A 1 199 ? 10.737 -6.331 -21.657 1.00 90.00 199 ASP A CA 1
ATOM 1529 C C . ASP A 1 199 ? 10.514 -7.736 -22.255 1.00 90.00 199 ASP A C 1
ATOM 1531 O O . ASP A 1 199 ? 9.395 -8.088 -22.630 1.00 90.00 199 ASP A O 1
ATOM 1535 N N . ALA A 1 200 ? 11.541 -8.594 -22.238 1.00 89.06 200 ALA A N 1
ATOM 1536 C CA . ALA A 1 200 ? 11.436 -9.975 -22.715 1.00 89.06 200 ALA A CA 1
ATOM 1537 C C . ALA A 1 200 ? 10.397 -10.796 -21.928 1.00 89.06 200 ALA A C 1
ATOM 1539 O O . ALA A 1 200 ? 9.584 -11.504 -22.523 1.00 89.06 200 ALA A O 1
ATOM 1540 N N . ALA A 1 201 ? 10.385 -10.671 -20.596 1.00 88.19 201 ALA A N 1
ATOM 1541 C CA . ALA A 1 201 ? 9.418 -11.371 -19.756 1.00 88.19 201 ALA A CA 1
ATOM 1542 C C . ALA A 1 201 ? 7.995 -10.821 -19.937 1.00 88.19 201 ALA A C 1
ATOM 1544 O O . ALA A 1 201 ? 7.048 -11.600 -19.947 1.00 88.19 201 ALA A O 1
ATOM 1545 N N . SER A 1 202 ? 7.836 -9.507 -20.137 1.00 87.44 202 SER A N 1
ATOM 1546 C CA . SER A 1 202 ? 6.535 -8.878 -20.400 1.00 87.44 202 SER A CA 1
ATOM 1547 C C . SER A 1 202 ? 5.905 -9.404 -21.690 1.00 87.44 202 SER A C 1
ATOM 1549 O O . SER A 1 202 ? 4.729 -9.753 -21.703 1.00 87.44 202 SER A O 1
ATOM 1551 N N . ARG A 1 203 ? 6.698 -9.536 -22.760 1.00 88.06 203 ARG A N 1
ATOM 1552 C CA . ARG A 1 203 ? 6.233 -10.075 -24.050 1.00 88.06 203 ARG A CA 1
ATOM 1553 C C . ARG A 1 203 ? 5.899 -11.565 -23.996 1.00 88.06 203 ARG A C 1
ATOM 1555 O O . ARG A 1 203 ? 5.044 -12.026 -24.744 1.00 88.06 203 ARG A O 1
ATOM 1562 N N . ALA A 1 204 ? 6.558 -12.313 -23.111 1.00 86.62 204 ALA A N 1
ATOM 1563 C CA . ALA A 1 204 ? 6.285 -13.732 -22.902 1.00 86.62 204 ALA A CA 1
ATOM 1564 C C . ALA A 1 204 ? 4.970 -13.990 -22.141 1.00 86.62 204 ALA A C 1
ATOM 1566 O O . ALA A 1 204 ? 4.437 -15.098 -22.195 1.00 86.62 204 ALA A O 1
ATOM 1567 N N . VAL A 1 205 ? 4.427 -12.990 -21.434 1.00 84.56 205 VAL A N 1
ATOM 1568 C CA . VAL A 1 205 ? 3.120 -13.106 -20.777 1.00 84.56 205 VAL A CA 1
ATOM 1569 C C . VAL A 1 205 ? 2.024 -12.935 -21.823 1.00 84.56 205 VAL A C 1
ATOM 1571 O O . VAL A 1 205 ? 1.707 -11.820 -22.228 1.00 84.56 205 VAL A O 1
ATOM 1574 N N . ASN A 1 206 ? 1.420 -14.049 -22.230 1.00 79.31 206 ASN A N 1
ATOM 1575 C CA . ASN A 1 206 ? 0.249 -14.055 -23.096 1.00 79.31 206 ASN A CA 1
ATOM 1576 C C . ASN A 1 206 ? -0.879 -14.844 -22.427 1.00 79.31 206 ASN A C 1
ATOM 1578 O O . ASN A 1 206 ? -0.969 -16.066 -22.548 1.00 79.31 206 ASN A O 1
ATOM 1582 N N . LEU A 1 207 ? -1.703 -14.145 -21.650 1.00 81.06 207 LEU A N 1
ATOM 1583 C CA . LEU A 1 207 ? -2.924 -14.717 -21.090 1.00 81.06 207 LEU A CA 1
ATOM 1584 C C . LEU A 1 207 ? -4.064 -14.515 -22.102 1.00 81.06 207 LEU A C 1
ATOM 1586 O O . LEU A 1 207 ? -4.133 -13.447 -22.711 1.00 81.06 207 LEU A O 1
ATOM 1590 N N . PRO A 1 208 ? -4.991 -15.479 -22.261 1.00 79.00 208 PRO A N 1
ATOM 1591 C CA . PRO A 1 208 ? -6.112 -15.390 -23.200 1.00 79.00 208 PRO A CA 1
ATOM 1592 C C . PRO A 1 208 ? -7.213 -14.451 -22.673 1.00 79.00 208 PRO A C 1
ATOM 1594 O O . PRO A 1 208 ? -8.372 -14.829 -22.525 1.00 79.00 208 PRO A O 1
ATOM 1597 N N . VAL A 1 209 ? -6.841 -13.219 -22.337 1.00 77.94 209 VAL A N 1
ATOM 1598 C CA . VAL A 1 209 ? -7.738 -12.144 -21.919 1.00 77.94 209 VAL A CA 1
ATOM 1599 C C . VAL A 1 209 ? -7.738 -11.053 -22.982 1.00 77.94 209 VAL A C 1
ATOM 1601 O O . VAL A 1 209 ? -6.681 -10.720 -23.523 1.00 77.94 209 VAL A O 1
ATOM 1604 N N . PRO A 1 210 ? -8.902 -10.454 -23.286 1.00 79.44 210 PRO A N 1
ATOM 1605 C CA . PRO A 1 210 ? -8.961 -9.347 -24.224 1.00 79.44 210 PRO A CA 1
ATOM 1606 C C . PRO A 1 210 ? -8.028 -8.207 -23.799 1.00 79.44 210 PRO A C 1
ATOM 1608 O O . PRO A 1 210 ? -8.051 -7.772 -22.646 1.00 79.44 210 PRO A O 1
ATOM 1611 N N . ALA A 1 211 ? -7.244 -7.673 -24.739 1.00 74.12 211 ALA A N 1
ATOM 1612 C CA . ALA A 1 211 ? -6.240 -6.646 -24.450 1.00 74.12 211 ALA A CA 1
ATOM 1613 C C . ALA A 1 211 ? -6.828 -5.376 -23.807 1.00 74.12 211 ALA A C 1
ATOM 1615 O O . ALA A 1 211 ? -6.154 -4.705 -23.031 1.00 74.12 211 ALA A O 1
ATOM 1616 N N . TRP A 1 212 ? -8.097 -5.052 -24.080 1.00 74.44 212 TRP A N 1
ATOM 1617 C CA . TRP A 1 212 ? -8.788 -3.928 -23.443 1.00 74.44 212 TRP A CA 1
ATOM 1618 C C . TRP A 1 212 ? -9.038 -4.146 -21.943 1.00 74.44 212 TRP A C 1
ATOM 1620 O O . TRP A 1 212 ? -9.104 -3.174 -21.194 1.00 74.44 212 TRP A O 1
ATOM 1630 N N . MET A 1 213 ? -9.157 -5.404 -21.507 1.00 73.88 213 MET A N 1
ATOM 1631 C CA . MET A 1 213 ? -9.440 -5.776 -20.122 1.00 73.88 213 MET A CA 1
ATOM 1632 C C . MET A 1 213 ? -8.165 -5.842 -19.284 1.00 73.88 213 MET A C 1
ATOM 1634 O O . MET A 1 213 ? -8.187 -5.432 -18.130 1.00 73.88 213 MET A O 1
ATOM 1638 N N . ALA A 1 214 ? -7.056 -6.324 -19.848 1.00 77.81 214 ALA A N 1
ATOM 1639 C CA . ALA A 1 214 ? -5.782 -6.425 -19.142 1.00 77.81 214 ALA A CA 1
ATOM 1640 C C . ALA A 1 214 ? -4.608 -6.205 -20.105 1.00 77.81 214 ALA A C 1
ATOM 1642 O O . ALA A 1 214 ? -3.993 -7.152 -20.593 1.00 77.81 214 ALA A O 1
ATOM 1643 N N . ARG A 1 215 ? -4.261 -4.938 -20.360 1.00 76.88 215 ARG A N 1
ATOM 1644 C CA . ARG A 1 215 ? -3.167 -4.579 -21.287 1.00 76.88 215 ARG A CA 1
ATOM 1645 C C . ARG A 1 215 ? -1.807 -5.184 -20.902 1.00 76.88 215 ARG A C 1
ATOM 1647 O O . ARG A 1 215 ? -1.115 -5.654 -21.802 1.00 76.88 215 ARG A O 1
ATOM 1654 N N . PRO A 1 216 ? -1.420 -5.251 -19.608 1.00 72.75 216 PRO A N 1
ATOM 1655 C CA . PRO A 1 216 ? -0.187 -5.929 -19.202 1.00 72.75 216 PRO A CA 1
ATOM 1656 C C . PRO A 1 216 ? -0.178 -7.438 -19.479 1.00 72.75 216 PRO A C 1
ATOM 1658 O O . PRO A 1 216 ? 0.894 -8.021 -19.567 1.00 72.75 216 PRO A O 1
ATOM 1661 N N . ALA A 1 217 ? -1.352 -8.065 -19.607 1.00 76.56 217 ALA A N 1
ATOM 1662 C CA . ALA A 1 217 ? -1.505 -9.504 -19.813 1.00 76.56 217 ALA A CA 1
ATOM 1663 C C . ALA A 1 217 ? -1.451 -9.923 -21.296 1.00 76.56 217 ALA A C 1
ATOM 1665 O O . ALA A 1 217 ? -1.422 -11.116 -21.591 1.00 76.56 217 ALA A O 1
ATOM 1666 N N . ALA A 1 218 ? -1.448 -8.944 -22.208 1.00 79.88 218 ALA A N 1
ATOM 1667 C CA . ALA A 1 218 ? -1.513 -9.125 -23.657 1.00 79.88 218 ALA A CA 1
ATOM 1668 C C . ALA A 1 218 ? -0.133 -9.065 -24.350 1.00 79.88 218 ALA A C 1
ATOM 1670 O O . ALA A 1 218 ? -0.058 -8.751 -25.535 1.00 79.88 218 ALA A O 1
ATOM 1671 N N . GLY A 1 219 ? 0.966 -9.290 -23.622 1.00 80.38 219 GLY A N 1
ATOM 1672 C CA . GLY A 1 219 ? 2.315 -9.329 -24.203 1.00 80.38 219 GLY A CA 1
ATOM 1673 C C . GLY A 1 219 ? 2.883 -7.977 -24.652 1.00 80.38 219 GLY A C 1
ATOM 1674 O O . GLY A 1 219 ? 3.770 -7.929 -25.502 1.00 80.38 219 GLY A O 1
ATOM 1675 N N . MET A 1 220 ? 2.380 -6.862 -24.114 1.00 83.88 220 MET A N 1
ATOM 1676 C CA . MET A 1 220 ? 2.843 -5.516 -24.482 1.00 83.88 220 MET A CA 1
ATOM 1677 C C . MET A 1 220 ? 4.285 -5.252 -24.009 1.00 83.88 220 MET A C 1
ATOM 1679 O O . MET A 1 220 ? 4.656 -5.718 -22.923 1.00 83.88 220 MET A O 1
ATOM 1683 N N . PRO A 1 221 ? 5.078 -4.450 -24.747 1.00 87.44 221 PRO A N 1
ATOM 1684 C CA . PRO A 1 221 ? 6.429 -4.090 -24.330 1.00 87.44 221 PRO A CA 1
ATOM 1685 C C . PRO A 1 221 ? 6.443 -3.241 -23.048 1.00 87.44 221 PRO A C 1
ATOM 1687 O O . PRO A 1 221 ? 5.410 -2.724 -22.598 1.00 87.44 221 PRO A O 1
ATOM 1690 N N . LEU A 1 222 ? 7.626 -3.125 -22.447 1.00 88.50 222 LEU A N 1
ATOM 1691 C CA . LEU A 1 222 ? 7.875 -2.264 -21.290 1.00 88.50 222 LEU A CA 1
ATOM 1692 C C . LEU A 1 222 ? 8.319 -0.863 -21.745 1.00 88.50 222 LEU A C 1
ATOM 1694 O O . LEU A 1 222 ? 9.302 -0.720 -22.468 1.00 88.50 222 LEU A O 1
ATOM 1698 N N . TYR A 1 223 ? 7.631 0.178 -21.281 1.00 87.38 223 TYR A N 1
ATOM 1699 C CA . TYR A 1 223 ? 7.893 1.579 -21.618 1.00 87.38 223 TYR A CA 1
ATOM 1700 C C . TYR A 1 223 ? 8.754 2.254 -20.544 1.00 87.38 223 TYR A C 1
ATOM 1702 O O . TYR A 1 223 ? 8.316 3.149 -19.823 1.00 87.38 223 TYR A O 1
ATOM 1710 N N . ASN A 1 224 ? 10.009 1.823 -20.445 1.00 87.69 224 ASN A N 1
ATOM 1711 C CA . ASN A 1 224 ? 11.001 2.382 -19.529 1.00 87.69 224 ASN A CA 1
ATOM 1712 C C . ASN A 1 224 ? 12.325 2.576 -20.287 1.00 87.69 224 ASN A C 1
ATOM 1714 O O . ASN A 1 224 ? 12.737 1.636 -20.969 1.00 87.69 224 ASN A O 1
ATOM 1718 N N . PRO A 1 225 ? 13.024 3.723 -20.162 1.00 85.19 225 PRO A N 1
ATOM 1719 C CA . PRO A 1 225 ? 14.282 3.971 -20.879 1.00 85.19 225 PRO A CA 1
ATOM 1720 C C . PRO A 1 225 ? 15.361 2.919 -20.583 1.00 85.19 225 PRO A C 1
ATOM 1722 O O . PRO A 1 225 ? 16.218 2.655 -21.419 1.00 85.19 225 PRO A O 1
ATOM 1725 N N . ARG A 1 226 ? 15.303 2.274 -19.410 1.00 84.44 226 ARG A N 1
ATOM 1726 C CA . ARG A 1 226 ? 16.238 1.211 -19.010 1.00 84.44 226 ARG A CA 1
ATOM 1727 C C . ARG A 1 226 ? 15.843 -0.182 -19.525 1.00 84.44 226 ARG A C 1
ATOM 1729 O O . ARG A 1 226 ? 16.586 -1.132 -19.317 1.00 84.44 226 ARG A O 1
ATOM 1736 N N . GLY A 1 227 ? 14.665 -0.350 -20.136 1.00 85.31 227 GLY A N 1
ATOM 1737 C CA . GLY A 1 227 ? 14.160 -1.648 -20.622 1.00 85.31 227 GLY A CA 1
ATOM 1738 C C . GLY A 1 227 ? 13.787 -2.666 -19.528 1.00 85.31 227 GLY A C 1
ATOM 1739 O O . GLY A 1 227 ? 13.359 -3.785 -19.827 1.00 85.31 227 GLY A O 1
ATOM 1740 N N . HIS A 1 228 ? 13.918 -2.290 -18.254 1.00 89.94 228 HIS A N 1
ATOM 1741 C CA . HIS A 1 228 ? 13.531 -3.092 -17.095 1.00 89.94 228 HIS A CA 1
ATOM 1742 C C . HIS A 1 228 ? 13.096 -2.202 -15.927 1.00 89.94 228 HIS A C 1
ATOM 1744 O O . HIS A 1 228 ? 13.513 -1.046 -15.822 1.00 89.94 228 HIS A O 1
ATOM 1750 N N . ASN A 1 229 ? 12.318 -2.775 -15.005 1.00 90.00 229 ASN A N 1
ATOM 1751 C CA . ASN A 1 229 ? 11.945 -2.141 -13.738 1.00 90.00 229 ASN A CA 1
ATOM 1752 C C . ASN A 1 229 ? 12.273 -3.004 -12.500 1.00 90.00 229 ASN A C 1
ATOM 1754 O O . ASN A 1 229 ? 11.572 -2.989 -11.489 1.00 90.00 229 ASN A O 1
ATOM 1758 N N . ILE A 1 230 ? 13.358 -3.779 -12.587 1.00 92.81 230 ILE A N 1
ATOM 1759 C CA . ILE A 1 230 ? 13.880 -4.612 -11.494 1.00 92.81 230 ILE A CA 1
ATOM 1760 C C . ILE A 1 230 ? 14.457 -3.753 -10.371 1.00 92.81 230 ILE A C 1
ATOM 1762 O O . ILE A 1 230 ? 15.429 -3.028 -10.575 1.00 92.81 230 ILE A O 1
ATOM 1766 N N . PHE A 1 231 ? 13.907 -3.887 -9.165 1.00 93.31 231 PHE A N 1
ATOM 1767 C CA . PHE A 1 231 ? 14.436 -3.194 -8.000 1.00 93.31 231 PHE A CA 1
ATOM 1768 C C . PHE A 1 231 ? 15.829 -3.705 -7.619 1.00 93.31 231 PHE A C 1
ATOM 1770 O O . PHE A 1 231 ? 16.020 -4.920 -7.476 1.00 93.31 231 PHE A O 1
ATOM 1777 N N . PRO A 1 232 ? 16.792 -2.804 -7.360 1.00 93.44 232 PRO A N 1
ATOM 1778 C CA . PRO A 1 232 ? 18.060 -3.205 -6.781 1.00 93.44 232 PRO A CA 1
ATOM 1779 C C . PRO A 1 232 ? 17.834 -3.685 -5.342 1.00 93.44 232 PRO A C 1
ATOM 1781 O O . PRO A 1 232 ? 16.934 -3.220 -4.638 1.00 93.44 232 PRO A O 1
ATOM 1784 N N . PHE A 1 233 ? 18.659 -4.629 -4.888 1.00 93.44 233 PHE A N 1
ATOM 1785 C CA . PHE A 1 233 ? 18.504 -5.247 -3.569 1.00 93.44 233 PHE A CA 1
ATOM 1786 C C . PHE A 1 233 ? 18.447 -4.239 -2.399 1.00 93.44 233 PHE A C 1
ATOM 1788 O O . PHE A 1 233 ? 17.556 -4.388 -1.559 1.00 93.44 233 PHE A O 1
ATOM 1795 N N . PRO A 1 234 ? 19.281 -3.173 -2.355 1.00 94.19 234 PRO A N 1
ATOM 1796 C CA . PRO A 1 234 ? 19.182 -2.154 -1.308 1.00 94.19 234 PRO A CA 1
ATOM 1797 C C . PRO A 1 234 ? 17.804 -1.488 -1.256 1.00 94.19 234 PRO A C 1
ATOM 1799 O O . PRO A 1 234 ? 17.247 -1.305 -0.176 1.00 94.19 234 PRO A O 1
ATOM 1802 N N . TRP A 1 235 ? 17.216 -1.202 -2.422 1.00 94.62 235 TRP A N 1
ATOM 1803 C CA . TRP A 1 235 ? 15.898 -0.581 -2.504 1.00 94.62 235 TRP A CA 1
ATOM 1804 C C . TRP A 1 235 ? 14.786 -1.518 -2.028 1.00 94.62 235 TRP A C 1
ATOM 1806 O O . TRP A 1 235 ? 13.907 -1.090 -1.287 1.00 94.62 235 TRP A O 1
ATOM 1816 N N . LYS A 1 236 ? 14.847 -2.814 -2.370 1.00 95.31 236 LYS A N 1
ATOM 1817 C CA . LYS A 1 236 ? 13.879 -3.819 -1.881 1.00 95.31 236 LYS A CA 1
ATOM 1818 C C . LYS A 1 236 ? 13.813 -3.844 -0.351 1.00 95.31 236 LYS A C 1
ATOM 1820 O O . LYS A 1 236 ? 12.727 -3.872 0.234 1.00 95.31 236 LYS A O 1
ATOM 1825 N N . VAL A 1 237 ? 14.981 -3.807 0.293 1.00 95.31 237 VAL A N 1
ATOM 1826 C CA . VAL A 1 237 ? 15.104 -3.787 1.755 1.00 95.31 237 VAL A CA 1
ATOM 1827 C C . VAL A 1 237 ? 14.584 -2.466 2.325 1.00 95.31 237 VAL A C 1
ATOM 1829 O O . VAL A 1 237 ? 13.744 -2.492 3.221 1.00 95.31 237 VAL A O 1
ATOM 1832 N N . GLN A 1 238 ? 15.007 -1.322 1.778 1.00 95.12 238 GLN A N 1
ATOM 1833 C CA . GLN A 1 238 ? 14.551 0.003 2.220 1.00 95.12 238 GLN A CA 1
ATOM 1834 C C . GLN A 1 238 ? 13.030 0.167 2.103 1.00 95.12 238 GLN A C 1
ATOM 1836 O O . GLN A 1 238 ? 12.383 0.562 3.073 1.00 95.12 238 GLN A O 1
ATOM 1841 N N . LEU A 1 239 ? 12.444 -0.209 0.963 1.00 95.62 239 LEU A N 1
ATOM 1842 C CA . LEU A 1 239 ? 11.002 -0.159 0.718 1.00 95.62 239 LEU A CA 1
ATOM 1843 C C . LEU A 1 239 ? 10.225 -0.992 1.743 1.00 95.62 239 LEU A C 1
ATOM 1845 O O . LEU A 1 239 ? 9.216 -0.538 2.289 1.00 95.62 239 LEU A O 1
ATOM 1849 N N . THR A 1 240 ? 10.709 -2.200 2.034 1.00 95.56 240 THR A N 1
ATOM 1850 C CA . THR A 1 240 ? 10.076 -3.097 3.007 1.00 95.56 240 THR A CA 1
ATOM 1851 C C . THR A 1 240 ? 10.178 -2.531 4.422 1.00 95.56 240 THR A C 1
ATOM 1853 O O . THR A 1 240 ? 9.174 -2.481 5.131 1.00 95.56 240 THR A O 1
ATOM 1856 N N . ILE A 1 241 ? 11.357 -2.041 4.823 1.00 95.94 241 ILE A N 1
ATOM 1857 C CA . ILE A 1 241 ? 11.577 -1.438 6.145 1.00 95.94 241 ILE A CA 1
ATOM 1858 C C . ILE A 1 241 ? 10.686 -0.210 6.334 1.00 95.94 241 ILE A C 1
ATOM 1860 O O . ILE A 1 241 ? 10.004 -0.122 7.350 1.00 95.94 241 ILE A O 1
ATOM 1864 N N . LEU A 1 242 ? 10.632 0.704 5.362 1.00 95.56 242 LEU A N 1
ATOM 1865 C CA . LEU A 1 242 ? 9.768 1.887 5.423 1.00 95.56 242 LEU A CA 1
ATOM 1866 C C . LEU A 1 242 ? 8.290 1.511 5.529 1.00 95.56 242 LEU A C 1
ATOM 1868 O O . LEU A 1 242 ? 7.552 2.103 6.316 1.00 95.56 242 LEU A O 1
ATOM 1872 N N . SER A 1 243 ? 7.856 0.518 4.752 1.00 95.56 243 SER A N 1
ATOM 1873 C CA . SER A 1 243 ? 6.459 0.081 4.741 1.00 95.56 243 SER A CA 1
ATOM 1874 C C . SER A 1 243 ? 6.055 -0.551 6.075 1.00 95.56 243 SER A C 1
ATOM 1876 O O . SER A 1 243 ? 4.985 -0.238 6.601 1.00 95.56 243 SER A O 1
ATOM 1878 N N . LEU A 1 244 ? 6.926 -1.385 6.655 1.00 95.31 244 LEU A N 1
ATOM 1879 C CA . LEU A 1 244 ? 6.722 -1.987 7.973 1.00 95.31 244 LEU A CA 1
ATOM 1880 C C . LEU A 1 244 ? 6.825 -0.953 9.100 1.00 95.31 244 LEU A C 1
ATOM 1882 O O . LEU A 1 244 ? 6.015 -0.984 10.023 1.00 95.31 244 LEU A O 1
ATOM 1886 N N . ALA A 1 245 ? 7.771 -0.016 9.020 1.00 96.62 245 ALA A N 1
ATOM 1887 C CA . ALA A 1 245 ? 7.914 1.064 9.989 1.00 96.62 245 ALA A CA 1
ATOM 1888 C C . ALA A 1 245 ? 6.655 1.936 10.029 1.00 96.62 245 ALA A C 1
ATOM 1890 O O . ALA A 1 245 ? 6.126 2.177 11.112 1.00 96.62 245 ALA A O 1
ATOM 1891 N N . ASN A 1 246 ? 6.120 2.326 8.868 1.00 96.25 246 ASN A N 1
ATOM 1892 C CA . ASN A 1 246 ? 4.858 3.059 8.801 1.00 96.25 246 ASN A CA 1
ATOM 1893 C C . ASN A 1 246 ? 3.706 2.252 9.424 1.00 96.25 246 ASN A C 1
ATOM 1895 O O . ASN A 1 246 ? 2.963 2.752 10.271 1.00 96.25 246 ASN A O 1
ATOM 1899 N N . ALA A 1 247 ? 3.612 0.960 9.093 1.00 94.38 247 ALA A N 1
ATOM 1900 C CA . ALA A 1 247 ? 2.581 0.097 9.653 1.00 94.38 247 ALA A CA 1
ATOM 1901 C C . ALA A 1 247 ? 2.651 0.021 11.191 1.00 94.38 247 ALA A C 1
ATOM 1903 O O . ALA A 1 247 ? 1.628 0.156 11.869 1.00 94.38 247 ALA A O 1
ATOM 1904 N N . ILE A 1 248 ? 3.860 -0.128 11.745 1.00 94.81 248 ILE A N 1
ATOM 1905 C CA . ILE A 1 248 ? 4.120 -0.159 13.190 1.00 94.81 248 ILE A CA 1
ATOM 1906 C C . ILE A 1 248 ? 3.754 1.177 13.841 1.00 94.81 248 ILE A C 1
ATOM 1908 O O . ILE A 1 248 ? 3.047 1.178 14.851 1.00 94.81 248 ILE A O 1
ATOM 1912 N N . VAL A 1 249 ? 4.183 2.305 13.266 1.00 95.06 249 VAL A N 1
ATOM 1913 C CA . VAL A 1 249 ? 3.853 3.641 13.786 1.00 95.06 249 VAL A CA 1
ATOM 1914 C C . VAL A 1 249 ? 2.339 3.834 13.815 1.00 95.06 249 VAL A C 1
ATOM 1916 O O . VAL A 1 249 ? 1.806 4.223 14.850 1.00 95.06 249 VAL A O 1
ATOM 1919 N N . ASN A 1 250 ? 1.623 3.466 12.753 1.00 93.38 250 ASN A N 1
ATOM 1920 C CA . ASN A 1 250 ? 0.162 3.538 12.713 1.00 93.38 250 ASN A CA 1
ATOM 1921 C C . ASN A 1 250 ? -0.515 2.653 13.775 1.00 93.38 250 ASN A C 1
ATOM 1923 O O . ASN A 1 250 ? -1.488 3.078 14.400 1.00 93.38 250 ASN A O 1
ATOM 1927 N N . ILE A 1 251 ? 0.006 1.452 14.049 1.00 91.81 251 ILE A N 1
ATOM 1928 C CA . ILE A 1 251 ? -0.509 0.583 15.123 1.00 91.81 251 ILE A CA 1
ATOM 1929 C C . ILE A 1 251 ? -0.281 1.215 16.505 1.00 91.81 251 ILE A C 1
ATOM 1931 O O . ILE A 1 251 ? -1.187 1.201 17.346 1.00 91.81 251 ILE A O 1
ATOM 1935 N N . ILE A 1 252 ? 0.909 1.772 16.751 1.00 90.44 252 ILE A N 1
ATOM 1936 C CA . ILE A 1 252 ? 1.250 2.444 18.015 1.00 90.44 252 ILE A CA 1
ATOM 1937 C C . ILE A 1 252 ? 0.373 3.683 18.202 1.00 90.44 252 ILE A C 1
ATOM 1939 O O . ILE A 1 252 ? -0.258 3.838 19.251 1.00 90.44 252 ILE A O 1
ATOM 1943 N N . MET A 1 253 ? 0.268 4.519 17.169 1.00 87.12 253 MET A N 1
ATOM 1944 C CA . MET A 1 253 ? -0.559 5.722 17.174 1.00 87.12 253 MET A CA 1
ATOM 1945 C C . MET A 1 253 ? -2.023 5.378 17.408 1.00 87.12 253 MET A C 1
ATOM 1947 O O . MET A 1 253 ? -2.661 5.989 18.256 1.00 87.12 253 MET A O 1
ATOM 1951 N N . ALA A 1 254 ? -2.557 4.349 16.755 1.00 84.94 254 ALA A N 1
ATOM 1952 C CA . ALA A 1 254 ? -3.922 3.913 17.005 1.00 84.94 254 ALA A CA 1
ATOM 1953 C C . ALA A 1 254 ? -4.131 3.461 18.455 1.00 84.94 254 ALA A C 1
ATOM 1955 O O . ALA A 1 254 ? -5.104 3.871 19.088 1.00 84.94 254 ALA A O 1
ATOM 1956 N N . ARG A 1 255 ? -3.211 2.675 19.032 1.00 82.50 255 ARG A N 1
ATOM 1957 C CA . ARG A 1 255 ? -3.291 2.304 20.456 1.00 82.50 255 ARG A CA 1
ATOM 1958 C C . ARG A 1 255 ? -3.270 3.524 21.375 1.00 82.50 255 ARG A C 1
ATOM 1960 O O . ARG A 1 255 ? -4.020 3.549 22.350 1.00 82.50 255 ARG A O 1
ATOM 1967 N N . PHE A 1 256 ? -2.457 4.528 21.058 1.00 80.25 256 PHE A N 1
ATOM 1968 C CA . PHE A 1 256 ? -2.402 5.778 21.809 1.00 80.25 256 PHE A CA 1
ATOM 1969 C C . PHE A 1 256 ? -3.698 6.594 21.675 1.00 80.25 256 PHE A C 1
ATOM 1971 O O . PHE A 1 256 ? -4.262 7.024 22.680 1.00 80.25 256 PHE A O 1
ATOM 1978 N N . LEU A 1 257 ? -4.231 6.743 20.461 1.00 72.88 257 LEU A N 1
ATOM 1979 C CA . LEU A 1 257 ? -5.470 7.479 20.181 1.00 72.88 257 LEU A CA 1
ATOM 1980 C C . LEU A 1 257 ? -6.701 6.824 20.819 1.00 72.88 257 LEU A C 1
ATOM 1982 O O . LEU A 1 257 ? -7.624 7.511 21.253 1.00 72.88 257 LEU A O 1
ATOM 1986 N N . PHE A 1 258 ? -6.717 5.494 20.913 1.00 67.19 258 PHE A N 1
ATOM 1987 C CA . PHE A 1 258 ? -7.769 4.752 21.609 1.00 67.19 258 PHE A CA 1
ATOM 1988 C C . PHE A 1 258 ? -7.527 4.621 23.123 1.00 67.19 258 PHE A C 1
ATOM 1990 O O . PHE A 1 258 ? -8.339 4.004 23.817 1.00 67.19 258 PHE A O 1
ATOM 1997 N N . SER A 1 259 ? -6.454 5.212 23.662 1.00 65.56 259 SER A N 1
ATOM 1998 C CA . SER A 1 259 ? -6.206 5.236 25.104 1.00 65.56 259 SER A CA 1
ATOM 1999 C C . SER A 1 259 ? -7.211 6.135 25.836 1.00 65.56 259 SER A C 1
ATOM 2001 O O . SER A 1 259 ? -7.683 7.156 25.326 1.00 65.56 259 SER A O 1
ATOM 2003 N N . ALA A 1 260 ? -7.532 5.770 27.080 1.00 60.81 260 ALA A N 1
ATOM 2004 C CA . ALA A 1 260 ? -8.438 6.552 27.921 1.00 60.81 260 ALA A CA 1
ATOM 2005 C C . ALA A 1 260 ? -7.913 7.976 28.186 1.00 60.81 260 ALA A C 1
ATOM 2007 O O . ALA A 1 260 ? -8.712 8.903 28.306 1.00 60.81 260 ALA A O 1
ATOM 2008 N N . ALA A 1 261 ? -6.587 8.152 28.224 1.00 62.22 261 ALA A N 1
ATOM 2009 C CA . ALA A 1 261 ? -5.932 9.439 28.437 1.00 62.22 261 ALA A CA 1
ATOM 2010 C C . ALA A 1 261 ? -6.194 10.411 27.277 1.00 62.22 261 ALA A C 1
ATOM 2012 O O . ALA A 1 261 ? -6.640 11.535 27.504 1.00 62.22 261 ALA A O 1
ATOM 2013 N N . PHE A 1 262 ? -6.017 9.958 26.032 1.00 67.81 262 PHE A N 1
ATOM 2014 C CA . PHE A 1 262 ? -6.254 10.795 24.854 1.00 67.81 262 PHE A CA 1
ATOM 2015 C C . PHE A 1 262 ? -7.739 11.149 24.681 1.00 67.81 262 PHE A C 1
ATOM 2017 O O . PHE A 1 262 ? -8.094 12.293 24.401 1.00 67.81 262 PHE A O 1
ATOM 2024 N N . LEU A 1 263 ? -8.635 10.191 24.940 1.00 66.88 263 LEU A N 1
ATOM 2025 C CA . LEU A 1 263 ? -10.083 10.428 24.910 1.00 66.88 263 LEU A CA 1
ATOM 2026 C C . LEU A 1 263 ? -10.585 11.349 26.033 1.00 66.88 263 LEU A C 1
ATOM 2028 O O . LEU A 1 263 ? -11.693 11.880 25.914 1.00 66.88 263 LEU A O 1
ATOM 2032 N N . LYS A 1 264 ? -9.828 11.485 27.131 1.00 65.31 264 LYS A N 1
ATOM 2033 C CA . LYS A 1 264 ? -10.083 12.470 28.190 1.00 65.31 264 LYS A CA 1
ATOM 2034 C C . LYS A 1 264 ? -9.591 13.846 27.741 1.00 65.31 264 LYS A C 1
ATOM 2036 O O . LYS A 1 264 ? -10.387 14.773 27.747 1.00 65.31 264 LYS A O 1
ATOM 2041 N N . PHE A 1 265 ? -8.356 13.932 27.239 1.00 74.00 265 PHE A N 1
ATOM 2042 C CA . PHE A 1 265 ? -7.751 15.156 26.699 1.00 74.00 265 PHE A CA 1
ATOM 2043 C C . PHE A 1 265 ? -8.591 15.821 25.595 1.00 74.00 265 PHE A C 1
ATOM 2045 O O . PHE A 1 265 ? -8.875 17.014 25.660 1.00 74.00 265 PHE A O 1
ATOM 2052 N N . LEU A 1 266 ? -9.052 15.048 24.606 1.00 66.69 266 LEU A N 1
ATOM 2053 C CA . LEU A 1 266 ? -9.902 15.583 23.537 1.00 66.69 266 LEU A CA 1
ATOM 2054 C C . LEU A 1 266 ? -11.234 16.128 24.060 1.00 66.69 266 LEU A C 1
ATOM 2056 O O . LEU A 1 266 ? -11.763 17.086 23.501 1.00 66.69 266 LEU A O 1
ATOM 2060 N N . ARG A 1 267 ? -11.789 15.528 25.117 1.00 65.75 267 ARG A N 1
ATOM 2061 C CA . ARG A 1 267 ? -13.061 15.965 25.703 1.00 65.75 267 ARG A CA 1
ATOM 2062 C C . ARG A 1 267 ? -12.926 17.293 26.436 1.00 65.75 267 ARG A C 1
ATOM 2064 O O . ARG A 1 267 ? -13.790 18.142 26.254 1.00 65.75 267 ARG A O 1
ATOM 2071 N N . THR A 1 268 ? -11.829 17.498 27.165 1.00 69.00 268 THR A N 1
ATOM 2072 C CA . THR A 1 268 ? -11.540 18.777 27.829 1.00 69.00 268 THR A CA 1
ATOM 2073 C C . THR A 1 268 ? -11.430 19.936 26.839 1.00 69.00 268 THR A C 1
ATOM 2075 O O . THR A 1 268 ? -11.811 21.049 27.171 1.00 69.00 268 THR A O 1
ATOM 2078 N N . HIS A 1 269 ? -10.942 19.690 25.618 1.00 69.88 269 HIS A N 1
ATOM 2079 C CA . HIS A 1 269 ? -10.778 20.737 24.603 1.00 69.88 269 HIS A CA 1
ATOM 2080 C C . HIS A 1 269 ? -11.991 20.957 23.692 1.00 69.88 269 HIS A C 1
ATOM 2082 O O . HIS A 1 269 ? -12.133 22.037 23.130 1.00 69.88 269 HIS A O 1
ATOM 2088 N N . THR A 1 270 ? -12.853 19.954 23.505 1.00 65.94 270 THR A N 1
ATOM 2089 C CA . THR A 1 270 ? -13.972 20.041 22.545 1.00 65.94 270 THR A CA 1
ATOM 2090 C C . THR A 1 270 ? -15.310 20.408 23.183 1.00 65.94 270 THR A C 1
ATOM 2092 O O . THR A 1 270 ? -16.305 20.447 22.460 1.00 65.94 270 THR A O 1
ATOM 2095 N N . ASN A 1 271 ? -15.364 20.639 24.507 1.00 58.78 271 ASN A N 1
ATOM 2096 C CA . ASN A 1 271 ? -16.593 20.903 25.280 1.00 58.78 271 ASN A CA 1
ATOM 2097 C C . ASN A 1 271 ? -17.767 19.989 24.883 1.00 58.78 271 ASN A C 1
ATOM 2099 O O . ASN A 1 271 ? -18.930 20.372 24.941 1.00 58.78 271 ASN A O 1
ATOM 2103 N N . SER A 1 272 ? -17.457 18.774 24.427 1.00 53.78 272 SER A N 1
ATOM 2104 C CA . SER A 1 272 ? -18.443 17.790 24.012 1.00 53.78 272 SER A CA 1
ATOM 2105 C C . SER A 1 272 ? -18.747 16.947 25.245 1.00 53.78 272 SER A C 1
ATOM 2107 O O . SER A 1 272 ? -17.900 16.120 25.610 1.00 53.78 272 SER A O 1
ATOM 2109 N N . PRO A 1 273 ? -19.887 17.162 25.929 1.00 46.16 273 PRO A N 1
ATOM 2110 C CA . PRO A 1 273 ? -20.184 16.450 27.158 1.00 46.16 273 PRO A CA 1
ATOM 2111 C C . PRO A 1 273 ? -20.206 14.952 26.865 1.00 46.16 273 PRO A C 1
ATOM 2113 O O . PRO A 1 273 ? -20.960 14.453 26.030 1.00 46.16 273 PRO A O 1
ATOM 2116 N N . GLY A 1 274 ? -19.329 14.216 27.543 1.00 47.09 274 GLY A N 1
ATOM 2117 C CA . GLY A 1 274 ? -19.576 12.804 27.751 1.00 47.09 274 GLY A CA 1
ATOM 2118 C C . GLY A 1 274 ? -20.585 12.710 28.882 1.00 47.09 274 GLY A C 1
ATOM 2119 O O . GLY A 1 274 ? -20.337 13.260 29.946 1.00 47.09 274 GLY A O 1
ATOM 2120 N N . GLU A 1 275 ? -21.664 11.963 28.686 1.00 43.91 275 GLU A N 1
ATOM 2121 C CA . GLU A 1 275 ? -22.697 11.612 29.682 1.00 43.91 275 GLU A CA 1
ATOM 2122 C C . GLU A 1 275 ? -22.145 10.911 30.957 1.00 43.91 275 GLU A C 1
ATOM 2124 O O . GLU A 1 275 ? -22.885 10.337 31.743 1.00 43.91 275 GLU A O 1
ATOM 2129 N N . SER A 1 276 ? -20.822 10.902 31.150 1.00 45.59 276 SER A N 1
ATOM 2130 C CA . SER A 1 276 ? -20.085 10.263 32.237 1.00 45.59 276 SER A CA 1
ATOM 2131 C C . SER A 1 276 ? -19.558 11.228 33.300 1.00 45.59 276 SER A C 1
ATOM 2133 O O . SER A 1 276 ? -18.981 10.744 34.264 1.00 45.59 276 SER A O 1
ATOM 2135 N N . ASP A 1 277 ? -19.728 12.546 33.161 1.00 40.88 277 ASP A N 1
ATOM 2136 C CA . ASP A 1 277 ? -19.354 13.474 34.246 1.00 40.88 277 ASP A CA 1
ATOM 2137 C C . ASP A 1 277 ? -20.401 13.502 35.380 1.00 40.88 277 ASP A C 1
ATOM 2139 O O . ASP A 1 277 ? -20.119 14.012 36.457 1.00 40.88 277 ASP A O 1
ATOM 2143 N N . ASN A 1 278 ? -21.559 12.850 35.185 1.00 37.25 278 ASN A N 1
ATOM 2144 C CA . ASN A 1 278 ? -22.631 12.732 36.186 1.00 37.25 278 ASN A CA 1
ATOM 2145 C C . ASN A 1 278 ? -22.831 11.315 36.751 1.00 37.25 278 ASN A C 1
ATOM 2147 O O . ASN A 1 278 ? -23.780 11.090 37.494 1.00 37.25 278 ASN A O 1
ATOM 2151 N N . LEU A 1 279 ? -21.974 10.345 36.420 1.00 36.12 279 LEU A N 1
ATOM 2152 C CA . LEU A 1 279 ? -22.065 8.989 36.978 1.00 36.12 279 LEU A CA 1
ATOM 2153 C C . LEU A 1 279 ? -20.836 8.695 37.842 1.00 36.12 279 LEU A C 1
ATOM 2155 O O . LEU A 1 279 ? -20.006 7.847 37.521 1.00 36.12 279 LEU A O 1
ATOM 2159 N N . MET A 1 280 ? -20.738 9.429 38.954 1.00 32.84 280 MET A N 1
ATOM 2160 C CA . MET A 1 280 ? -20.289 8.820 40.203 1.00 32.84 280 MET A CA 1
ATOM 2161 C C . MET A 1 280 ? -21.445 7.956 40.708 1.00 32.84 280 MET A C 1
ATOM 2163 O O . MET A 1 280 ? -22.455 8.526 41.098 1.00 32.84 280 MET A O 1
ATOM 2167 N N . VAL A 1 281 ? -21.313 6.631 40.604 1.00 30.62 281 VAL A N 1
ATOM 2168 C CA . VAL A 1 281 ? -21.676 5.559 41.563 1.00 30.62 281 VAL A CA 1
ATOM 2169 C C . VAL A 1 281 ? -21.289 4.236 40.901 1.00 30.62 281 VAL A C 1
ATOM 2171 O O . VAL A 1 281 ? -21.715 4.000 39.747 1.00 30.62 281 VAL A O 1
#

Secondary structure (DSSP, 8-state):
-HHHHHHHHHHHHHHHHHHHHHHHHHHHHHHHTTTT----HHHHHHIIIIIIIIIHHHHHTPPBPSSPPSSPPP--TT-HHHHHHHHHHHHHHHHHHHHHHHHHHHTT----HHHHHHS-TT-GGGGG-SHHHHHHHHHHHHHHHHHHHHHTS--SSB--GGG-HHHHHHHHHHHHHHHHHHH--S-HHHHHTTSS-BHHHHHH-B-SS-TTT-GGGBTPPP--TTSB-PPPHHHHHHHHHHHHHHHHHHHHHHHHHTSHHHHHHHHHHHT---TTTT---

Organism: NCBI:tx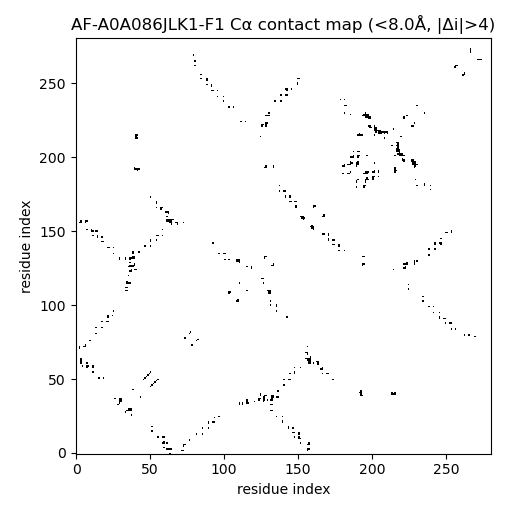id943119

Sequence (281 aa):
EGRCSLATALSAYKFLVVYGVLLSFVKSVLLIFGGGSCMSQAIYFLMDVAILLGLSKVMVLARPKESLRIRSPTSSLLGPTTIVSVCIMLLVDFLFIVCLYSQLRATGLGVDVDYQATLPPQAWWMRSDTYEAASCAIWVCVQLTNTAFVFSLGGMFRDRVYRNRALIISTAVLQLFFIAITFLPTSSISCLMRINCTDAASRAVNLPVPAWMARPAAGMPLYNPRGHNIFPFPWKVQLTILSLANAIVNIIMARFLFSAAFLKFLRTHTNSPGESDNLMV

Solvent-accessible surface area (backbone atoms only — not comparable to full-atom values): 15332 Å² total; per-residue (Å²): 106,69,60,26,53,54,54,40,51,54,32,48,52,52,40,54,52,49,49,56,52,54,53,48,52,54,49,51,50,24,40,72,74,45,45,53,28,29,60,30,69,51,48,54,50,44,42,53,51,53,47,52,50,44,43,50,59,40,56,63,64,59,52,57,41,94,67,86,64,91,72,79,72,83,86,57,90,79,33,71,72,52,52,52,56,51,51,54,49,51,49,53,53,49,54,49,53,52,51,51,53,52,51,41,48,73,70,67,58,53,74,60,47,71,64,43,64,72,48,62,83,87,49,50,76,51,32,12,35,37,52,60,23,35,52,51,46,46,41,50,55,46,47,52,43,41,43,52,52,52,57,47,51,53,50,92,45,32,36,59,44,80,78,34,52,65,41,54,52,54,41,50,52,52,45,50,49,52,54,46,57,59,71,43,67,73,42,69,66,29,25,42,42,40,31,27,27,39,32,72,59,22,44,68,30,70,50,103,53,61,50,92,80,39,52,52,34,49,26,42,75,53,59,34,99,79,46,47,37,62,71,54,70,70,53,45,53,50,55,50,51,53,43,51,50,50,44,50,51,50,48,52,50,47,56,49,61,71,29,73,65,45,58,47,56,54,34,75,74,62,77,54,84,61,91,61,84,78,62,88,127

Foldseek 3Di:
DVQAQVLLVLLLLLLVVLLVVLVVLLQVCCVPFVLLAAFAPVLVVCCVPQLNVVLSVLSSVFAWDPDDDPFGDDPDSPDPLSVVLSVVLSVLSSVLLVVLVVVCVVVVQGAPNVLSNPDDSVPNNLSNLGLSNLLSSLLSQLSSLLSSVLSSADAPTTDGSVVSVSSVVSSVVSNVVSLCLLVDAADLVVQLRSHNHAQVSQQVQADPDPCVNRVSNHNDGHNGPVRGNHDDPVSSVVSNCSSVVSSVVSNVSSVVSNDPVVVVVVCVVPVPDDPPVPDDD

Mean predicted aligned error: 7.01 Å

InterPro domains:
  IPR006544 P-type ATPase, subfamily V [PTHR45630] (1-258)
  IPR023298 P-type ATPase, transmembrane domain superfamily [SSF81665] (2-186)

pLDDT: mean 85.97, std 12.04, range [30.62, 96.75]

Radius of gyration: 21.28 Å; Cα contacts (8 Å, |Δi|>4): 353; chains: 1; bounding box: 46×36×67 Å

Nearest PDB structures (foldseek):
  7vpl-assembly1_A  TM=8.629E-01  e=3.857E-08  Homo sapiens
  7n78-assembly1_A  TM=8.803E-01  e=3.834E-07  Homo sapiens
  7n70-assembly1_A  TM=8.850E-01  e=5.322E-07  Homo sapiens
  7n73-assembly1_A  TM=8.711E-01  e=1.359E-06  Homo sapiens
  7op3-assembly1_A  TM=8.573E-01  e=3.159E-06  Thermochaetoides thermophila DSM 1495